Protein AF-A0A1M6FRX9-F1 (afdb_monomer)

InterPro domains:
  IPR003646 SH3-like domain, bacterial-type [PF08239] (123-174)
  IPR003646 SH3-like domain, bacterial-type [PS51781] (113-177)
  IPR003646 SH3-like domain, bacterial-type [SM00287] (113-176)
  IPR014781 Anthrax toxin, lethal/endema factor, N-/C-terminal [PF07737] (267-341)
  IPR024079 Metallopeptidase, catalytic domain superfamily [G3DSA:3.40.390.10] (198-347)

Foldseek 3Di:
DVVVVVVVVVVVVVVVPPPDDPDDDDDDPVVVVVVVVPPDDDDDDDDPPVVVVVVVVVVVVVVVVVVVVVVVVPPDDDDDDDDDDDDDDDDDDDDDDDDDDDDDDPDDFDKDFDWAWWFFLFWWFWFPGDDPPGDGPAIHAHLRIWTFGIATPSQKTFTCDVNDTTITRNVRIGRDRDPQPPQFDFFDDQDQATETPPQDSVLVVLLVVLVVLAPPVLVVVLVVVVAHEYEYQDQCCCNTGVDPPVPGAQKDARLNNSYIYGYRDSVSSVPPSQLSSQLSLCSVQPNPLPDPLLVVLLVVQVCVVPDDPLNPGSSSVRSVCRSCLSVVNNPPSVSSNVVNVVSSVVD

Solvent-accessible surface area (backbone atoms only — not comparable to full-atom values): 20562 Å² total; per-residue (Å²): 120,79,74,57,59,56,55,54,58,53,51,56,57,59,66,69,64,76,82,78,80,87,86,77,85,90,73,64,79,73,58,66,61,63,63,64,68,70,79,68,91,80,81,91,78,91,72,67,70,69,61,61,53,50,52,56,51,52,52,55,52,50,56,54,51,54,53,53,53,54,59,64,70,72,78,77,85,87,90,84,90,90,88,85,90,85,88,82,90,82,92,82,87,78,97,71,94,80,82,89,78,90,75,81,84,82,79,66,74,58,66,47,78,49,84,42,68,28,16,22,71,27,57,42,63,25,12,70,36,88,50,91,86,39,58,72,77,47,47,44,43,36,41,39,73,40,43,32,45,20,43,29,78,79,53,23,26,33,28,58,50,94,90,36,80,28,18,35,56,39,93,40,49,37,76,65,77,52,78,58,69,80,72,73,72,82,60,45,76,47,87,89,29,30,30,25,79,79,40,57,66,69,56,35,55,51,46,52,59,53,54,64,52,46,59,67,53,51,58,50,50,42,47,73,70,66,35,48,42,34,34,22,60,57,60,51,27,48,71,65,36,47,34,87,82,74,54,90,46,39,47,47,58,40,74,69,68,37,35,34,43,28,30,65,43,74,69,23,35,73,67,21,53,47,26,38,46,25,48,50,51,29,55,76,64,72,38,52,39,74,34,71,70,43,41,52,43,39,74,73,48,32,68,81,76,51,84,55,76,51,55,76,37,44,59,49,29,43,10,49,45,46,32,21,52,53,68,73,62,55,71,96,37,66,64,58,50,49,53,49,51,61,60,59,69,77,89

Secondary structure (DSSP, 8-state):
-HHHHHHHHHHHHHHTSSSS--------HHHHHHHGGG--SS------HHHHHHHHHHHHHHHHHHHHHHHHTTS--------------------------------PPPEEEEEEEEEESS-EEEESSSSTTSPEEEEEPTT-EEEEEEEETTSEEEEEETTEEEEEEGGGEESS--------PPPEEETTEEEETT--HHHHHHHHHHHTTS-HHHHHHHHHTT-EEEEESS-HIIIII--SSS---SEEEEGGGTEEEEESSHHHHHHHHHHHHHHHHHHHTT-GGGSHHHHHHHHHHGGGG-SSGGGT-HHHHHHHHHHHHHHT---S-HHHHHHHHHHHTT-

Radius of gyration: 29.12 Å; Cα contacts (8 Å, |Δi|>4): 455; chains: 1; bounding box: 47×77×86 Å

Sequence (347 aa):
MKNSRRKVMIGLIAALAVLTAGAYSVKSVTDVYADNAKISETSPMDISYSSLFSELTEVKKQASIDNASQVISQVQQEPGLAAAEQAQAVASTDNTSILAETQAPVSGPVITDTNQTMWSVASVNVRSGCGPSYSVIGTLSYGQGITVTGTADNGWNRIDYNNTIGYVKASYLQAQEIQAPVQPPAPVYSGRVLLEGGAGTSLASLTESYLSKISPSIVNAFYNSGWAITVTTYDIASTYYGSTSLGTLAGLTMTGRSMIYLAASSNSIQRAAVHEFGHAFDCMNGFPSQSEEFKAIFNEEKAIFGSGYITSNSYEYFAECFNKYFSGTLGAAPKTNDFMSRLVSKY

Nearest PDB structures (foldseek):
  6bio-assembly1_A  TM=8.553E-01  e=4.616E-02  Trichomonas vaginalis
  6biq-assembly4_C  TM=6.453E-01  e=6.183E-03  Trichomonas vaginalis
  2cub-assembly1_A  TM=4.545E-01  e=6.516E-02  Homo sapiens
  1ng2-assembly1_A  TM=4.750E-01  e=1.375E-01  Homo sapiens

Organism: NCBI:txid1122934

pLDDT: mean 73.08, std 27.12, range [24.25, 98.62]

Structure (mmCIF, N/CA/C/O backbone):
data_AF-A0A1M6FRX9-F1
#
_entry.id   AF-A0A1M6FRX9-F1
#
loop_
_atom_site.group_PDB
_atom_site.id
_atom_site.type_symbol
_atom_site.label_atom_id
_atom_site.label_alt_id
_atom_site.label_comp_id
_atom_site.label_asym_id
_atom_site.label_entity_id
_atom_site.label_seq_id
_atom_site.pdbx_PDB_ins_code
_atom_site.Cartn_x
_atom_site.Cartn_y
_atom_site.Cartn_z
_atom_site.occupancy
_atom_site.B_iso_or_equiv
_atom_site.auth_seq_id
_atom_site.auth_comp_id
_atom_site.auth_asym_id
_atom_site.auth_atom_id
_atom_site.pdbx_PDB_model_num
ATOM 1 N N . MET A 1 1 ? -8.856 -29.719 20.235 1.00 41.00 1 MET A N 1
ATOM 2 C CA . MET A 1 1 ? -8.624 -29.106 18.899 1.00 41.00 1 MET A CA 1
ATOM 3 C C . MET A 1 1 ? -7.298 -29.491 18.220 1.00 41.00 1 MET A C 1
ATOM 5 O O . MET A 1 1 ? -7.257 -29.444 16.997 1.00 41.00 1 MET A O 1
ATOM 9 N N . LYS A 1 2 ? -6.245 -29.949 18.928 1.00 36.81 2 LYS A N 1
ATOM 10 C CA . LYS A 1 2 ? -4.989 -30.423 18.290 1.00 36.81 2 LYS A CA 1
ATOM 11 C C . LYS A 1 2 ? -5.102 -31.762 17.529 1.00 36.81 2 LYS A C 1
ATOM 13 O O . LYS A 1 2 ? -4.414 -31.940 16.533 1.00 36.81 2 LYS A O 1
ATOM 18 N N . ASN A 1 3 ? -6.026 -32.652 17.909 1.00 34.12 3 ASN A N 1
ATOM 19 C CA . ASN A 1 3 ? -6.217 -33.950 17.234 1.00 34.12 3 ASN A CA 1
ATOM 20 C C . ASN A 1 3 ? -7.156 -33.935 16.013 1.00 34.12 3 ASN A C 1
ATOM 22 O O . ASN A 1 3 ? -7.205 -34.925 15.291 1.00 34.12 3 ASN A O 1
ATOM 26 N N . SER A 1 4 ? -7.868 -32.833 15.742 1.00 33.38 4 SER A N 1
ATOM 27 C CA . SER A 1 4 ? -8.737 -32.747 14.552 1.00 33.38 4 SER A CA 1
ATOM 28 C C . SER A 1 4 ? -7.962 -32.283 13.311 1.00 33.38 4 SER A C 1
ATOM 30 O O . SER A 1 4 ? -8.158 -32.801 12.219 1.00 33.38 4 SER A O 1
ATOM 32 N N . ARG A 1 5 ? -6.975 -31.390 13.488 1.00 36.94 5 ARG A N 1
ATOM 33 C CA . ARG A 1 5 ? -6.128 -30.894 12.386 1.00 36.94 5 ARG A CA 1
ATOM 34 C C . ARG A 1 5 ? -5.138 -31.940 11.856 1.00 36.94 5 ARG A C 1
ATOM 36 O O . ARG A 1 5 ? -4.849 -31.936 10.668 1.00 36.94 5 ARG A O 1
ATOM 43 N N . ARG A 1 6 ? -4.702 -32.896 12.690 1.00 37.22 6 ARG A N 1
ATOM 44 C CA . ARG A 1 6 ? -3.905 -34.058 12.239 1.00 37.22 6 ARG A CA 1
ATOM 45 C C . ARG A 1 6 ? -4.712 -35.044 11.386 1.00 37.22 6 ARG A C 1
ATOM 47 O O . ARG A 1 6 ? -4.167 -35.597 10.442 1.00 37.22 6 ARG A O 1
ATOM 54 N N . LYS A 1 7 ? -6.008 -35.226 11.667 1.00 32.91 7 LYS A N 1
ATOM 55 C CA . LYS A 1 7 ? -6.882 -36.112 10.876 1.00 32.91 7 LYS A CA 1
ATOM 56 C C . LYS A 1 7 ? -7.219 -35.531 9.497 1.00 32.91 7 LYS A C 1
ATOM 58 O O . LYS A 1 7 ? -7.278 -36.282 8.533 1.00 32.91 7 LYS A O 1
ATOM 63 N N . VAL A 1 8 ? -7.358 -34.207 9.386 1.00 36.47 8 VAL A N 1
ATOM 64 C CA . VAL A 1 8 ? -7.603 -33.527 8.097 1.00 36.47 8 VAL A CA 1
ATOM 65 C C . VAL A 1 8 ? -6.347 -33.514 7.212 1.00 36.47 8 VAL A C 1
ATOM 67 O O . VAL A 1 8 ? -6.450 -33.717 6.008 1.00 36.47 8 VAL A O 1
ATOM 70 N N . MET A 1 9 ? -5.154 -33.371 7.801 1.00 34.00 9 MET A N 1
ATOM 71 C CA . MET A 1 9 ? -3.891 -33.368 7.047 1.00 34.00 9 MET A CA 1
ATOM 72 C C . MET A 1 9 ? -3.477 -34.771 6.559 1.00 34.00 9 MET A C 1
ATOM 74 O O . MET A 1 9 ? -2.920 -34.895 5.476 1.00 34.00 9 MET A O 1
ATOM 78 N N . ILE A 1 10 ? -3.817 -35.833 7.303 1.00 37.34 10 ILE A N 1
ATOM 79 C CA . ILE A 1 10 ? -3.633 -37.231 6.859 1.00 37.34 10 ILE A CA 1
ATOM 80 C C . ILE A 1 10 ? -4.691 -37.624 5.809 1.00 37.34 10 ILE A C 1
ATOM 82 O O . ILE A 1 10 ? -4.380 -38.344 4.864 1.00 37.34 10 ILE A O 1
ATOM 86 N N . GLY A 1 11 ? -5.918 -37.094 5.910 1.00 32.50 11 GLY A N 1
ATOM 87 C CA . GLY A 1 11 ? -6.966 -37.291 4.901 1.00 32.50 11 GLY A CA 1
ATOM 88 C C . GLY A 1 11 ? -6.634 -36.690 3.529 1.00 32.50 11 GLY A C 1
ATOM 89 O O . GLY A 1 11 ? -6.969 -37.289 2.511 1.00 32.50 11 GLY A O 1
ATOM 90 N N . LEU A 1 12 ? -5.919 -35.558 3.481 1.00 33.53 12 LEU A N 1
ATOM 91 C CA . LEU A 1 12 ? -5.485 -34.950 2.214 1.00 33.53 12 LEU A CA 1
ATOM 92 C C . LEU A 1 12 ? -4.321 -35.692 1.540 1.00 33.53 12 LEU A C 1
ATOM 94 O O . LEU A 1 12 ? -4.229 -35.673 0.318 1.00 33.53 12 LEU A O 1
ATOM 98 N N . ILE A 1 13 ? -3.473 -36.384 2.308 1.00 37.78 13 ILE A N 1
ATOM 99 C CA . ILE A 1 13 ? -2.388 -37.206 1.747 1.00 37.78 13 ILE A CA 1
ATOM 100 C C . ILE A 1 13 ? -2.945 -38.525 1.180 1.00 37.78 13 ILE A C 1
ATOM 102 O O . ILE A 1 13 ? -2.479 -38.991 0.146 1.00 37.78 13 ILE A O 1
ATOM 106 N N . ALA A 1 14 ? -4.008 -39.084 1.772 1.00 32.03 14 ALA A N 1
ATOM 107 C CA . ALA A 1 14 ? -4.690 -40.259 1.220 1.00 32.03 14 ALA A CA 1
ATOM 108 C C . ALA A 1 14 ? -5.498 -39.949 -0.059 1.00 32.03 14 ALA A C 1
ATOM 110 O O . ALA A 1 14 ? -5.583 -40.792 -0.950 1.00 32.03 14 ALA A O 1
ATOM 111 N N . ALA A 1 15 ? -6.046 -38.735 -0.194 1.00 31.00 15 ALA A N 1
ATOM 112 C CA . ALA A 1 15 ? -6.771 -38.325 -1.402 1.00 31.00 15 ALA A CA 1
ATOM 113 C C . ALA A 1 15 ? -5.853 -38.056 -2.612 1.00 31.00 15 ALA A C 1
ATOM 115 O O . ALA A 1 15 ? -6.328 -38.067 -3.745 1.00 31.00 15 ALA A O 1
ATOM 116 N N . LEU A 1 16 ? -4.543 -37.877 -2.396 1.00 33.12 16 LEU A N 1
ATOM 117 C CA . LEU A 1 16 ? -3.560 -37.693 -3.469 1.00 33.12 16 LEU A CA 1
ATOM 118 C C . LEU A 1 16 ? -2.837 -38.992 -3.877 1.00 33.12 16 LEU A C 1
ATOM 120 O O . LEU A 1 16 ? -1.956 -38.952 -4.727 1.00 33.12 16 LEU A O 1
ATOM 124 N N . ALA A 1 17 ? -3.227 -40.142 -3.314 1.00 32.75 17 ALA A N 1
ATOM 125 C CA . ALA A 1 17 ? -2.711 -41.462 -3.696 1.00 32.75 17 ALA A CA 1
ATOM 126 C C . ALA A 1 17 ? -3.701 -42.299 -4.539 1.00 32.75 17 ALA A C 1
ATOM 128 O O . ALA A 1 17 ? -3.414 -43.450 -4.849 1.00 32.75 17 ALA A O 1
ATOM 129 N N . VAL A 1 18 ? -4.861 -41.748 -4.932 1.00 33.59 18 VAL A N 1
ATOM 130 C CA . VAL A 1 18 ? -5.878 -42.474 -5.733 1.00 33.59 18 VAL A CA 1
ATOM 131 C C . VAL A 1 18 ? -5.831 -42.137 -7.232 1.00 33.59 18 VAL A C 1
ATOM 133 O O . VAL A 1 18 ? -6.550 -42.732 -8.025 1.00 33.59 18 VAL A O 1
ATOM 136 N N . LEU A 1 19 ? -4.932 -41.264 -7.682 1.00 35.91 19 LEU A N 1
ATOM 137 C CA . LEU A 1 19 ? -4.791 -40.939 -9.107 1.00 35.91 19 LEU A CA 1
ATOM 138 C C . LEU A 1 19 ? -3.342 -41.066 -9.580 1.00 35.91 19 LEU A C 1
ATOM 140 O O . LEU A 1 19 ? -2.799 -40.112 -10.103 1.00 35.91 19 LEU A O 1
ATOM 144 N N . THR A 1 20 ? -2.735 -42.242 -9.387 1.00 36.81 20 THR A N 1
ATOM 145 C CA . THR A 1 20 ? -1.769 -42.876 -10.313 1.00 36.81 20 THR A CA 1
ATOM 146 C C . THR A 1 20 ? -1.291 -44.203 -9.718 1.00 36.81 20 THR A C 1
ATOM 148 O O . THR A 1 20 ? -0.479 -44.198 -8.798 1.00 36.81 20 THR A O 1
ATOM 151 N N . ALA A 1 21 ? -1.790 -45.327 -10.239 1.00 32.50 21 ALA A N 1
ATOM 152 C CA . ALA A 1 21 ? -1.025 -46.544 -10.554 1.00 32.50 21 ALA A CA 1
ATOM 153 C C . ALA A 1 21 ? -1.997 -47.715 -10.742 1.00 32.50 21 ALA A C 1
ATOM 155 O O . ALA A 1 21 ? -2.580 -48.239 -9.793 1.00 32.50 21 ALA A O 1
ATOM 156 N N . GLY A 1 22 ? -2.157 -48.135 -11.995 1.00 32.41 22 GLY A N 1
ATOM 157 C CA . GLY A 1 22 ? -2.711 -49.442 -12.299 1.00 32.41 22 GLY A CA 1
ATOM 158 C C . GLY A 1 22 ? -1.782 -50.547 -11.790 1.00 32.41 22 GLY A C 1
ATOM 159 O O . GLY A 1 22 ? -0.575 -50.496 -11.999 1.00 32.41 22 GLY A O 1
ATOM 160 N N . ALA A 1 23 ? -2.412 -51.545 -11.168 1.00 37.84 23 ALA A N 1
ATOM 161 C CA . ALA A 1 23 ? -1.945 -52.909 -10.928 1.00 37.84 23 ALA A CA 1
ATOM 162 C C . ALA A 1 23 ? -0.741 -53.124 -9.988 1.00 37.84 23 ALA A C 1
ATOM 164 O O . ALA A 1 23 ? 0.341 -53.451 -10.447 1.00 37.84 23 ALA A O 1
ATOM 165 N N . TYR A 1 24 ? -0.983 -53.140 -8.669 1.00 27.94 24 TYR A N 1
ATOM 166 C CA . TYR A 1 24 ? -0.375 -54.128 -7.759 1.00 27.94 24 TYR A CA 1
ATOM 167 C C . TYR A 1 24 ? -1.360 -54.500 -6.632 1.00 27.94 24 TYR A C 1
ATOM 169 O O . TYR A 1 24 ? -2.162 -53.686 -6.183 1.00 27.94 24 TYR A O 1
ATOM 177 N N . SER A 1 25 ? -1.335 -55.779 -6.249 1.00 32.06 25 SER A N 1
ATOM 178 C CA . SER A 1 25 ? -2.296 -56.497 -5.399 1.00 32.06 25 SER A CA 1
ATOM 179 C C . SER A 1 25 ? -2.664 -55.798 -4.080 1.00 32.06 25 SER A C 1
ATOM 181 O O . SER A 1 25 ? -1.801 -55.365 -3.321 1.00 32.06 25 SER A O 1
ATOM 183 N N . VAL A 1 26 ? -3.966 -55.779 -3.782 1.00 30.88 26 VAL A N 1
ATOM 184 C CA . VAL A 1 26 ? -4.593 -55.177 -2.596 1.00 30.88 26 VAL A CA 1
ATOM 185 C C . VAL A 1 26 ? -4.084 -55.831 -1.303 1.00 30.88 26 VAL A C 1
ATOM 187 O O . VAL A 1 26 ? -4.399 -56.987 -1.028 1.00 30.88 26 VAL A O 1
ATOM 190 N N . LYS A 1 27 ? -3.351 -55.078 -0.476 1.00 34.56 27 LYS A N 1
ATOM 191 C CA . LYS A 1 27 ? -3.312 -55.286 0.982 1.00 34.56 27 LYS A CA 1
ATOM 192 C C . LYS A 1 27 ? -4.258 -54.281 1.634 1.00 34.56 27 LYS A C 1
ATOM 194 O O . LYS A 1 27 ? -4.297 -53.117 1.240 1.00 34.56 27 LYS A O 1
ATOM 199 N N . SER A 1 28 ? -5.066 -54.739 2.585 1.00 37.81 28 SER A N 1
ATOM 200 C CA . SER A 1 28 ? -6.087 -53.920 3.235 1.00 37.81 28 SER A CA 1
ATOM 201 C C . SER A 1 28 ? -5.478 -52.782 4.059 1.00 37.81 28 SER A C 1
ATOM 203 O O . SER A 1 28 ? -4.428 -52.924 4.680 1.00 37.81 28 SER A O 1
ATOM 205 N N . VAL A 1 29 ? -6.205 -51.664 4.106 1.00 34.06 29 VAL A N 1
ATOM 206 C CA . VAL A 1 29 ? -5.873 -50.380 4.760 1.00 34.06 29 VAL A CA 1
ATOM 207 C C . VAL A 1 29 ? -5.427 -50.508 6.230 1.00 34.06 29 VAL A C 1
ATOM 209 O O . VAL A 1 29 ? -4.762 -49.621 6.760 1.00 34.06 29 VAL A O 1
ATOM 212 N N . THR A 1 30 ? -5.745 -51.619 6.894 1.00 35.81 30 THR A N 1
ATOM 213 C CA . THR A 1 30 ? -5.323 -51.924 8.267 1.00 35.81 30 THR A CA 1
ATOM 214 C C . THR A 1 30 ? -3.822 -52.187 8.415 1.00 35.81 30 THR A C 1
ATOM 216 O O . THR A 1 30 ? -3.273 -51.872 9.468 1.00 35.81 30 THR A O 1
ATOM 219 N N . ASP A 1 31 ? -3.139 -52.682 7.379 1.00 36.62 31 ASP A N 1
ATOM 220 C CA . ASP A 1 31 ? -1.727 -53.091 7.483 1.00 36.62 31 ASP A CA 1
ATOM 221 C C . ASP A 1 31 ? -0.765 -51.894 7.374 1.00 36.62 31 ASP A C 1
ATOM 223 O O . ASP A 1 31 ? 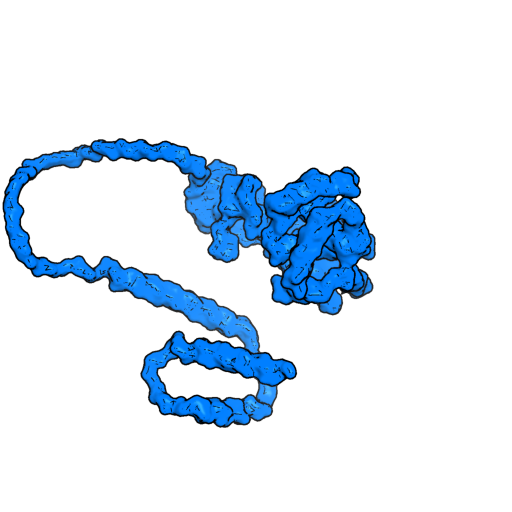0.252 -51.837 8.061 1.00 36.62 31 ASP A O 1
ATOM 227 N N . VAL A 1 32 ? -1.131 -50.870 6.593 1.00 39.16 32 VAL A N 1
ATOM 228 C CA . VAL A 1 32 ? -0.329 -49.640 6.404 1.00 39.16 32 VAL A CA 1
ATOM 229 C C . VAL A 1 32 ? -0.252 -48.799 7.690 1.00 39.16 32 VAL A C 1
ATOM 231 O O . VAL A 1 32 ? 0.720 -48.079 7.922 1.00 39.16 32 VAL A O 1
ATOM 234 N N . TYR A 1 33 ? -1.250 -48.909 8.571 1.00 29.73 33 TYR A N 1
ATOM 235 C CA . TYR A 1 33 ? -1.249 -48.217 9.863 1.00 29.73 33 TYR A CA 1
ATOM 236 C C . TYR A 1 33 ? -0.272 -48.832 10.880 1.00 29.73 33 TYR A C 1
ATOM 238 O O . TYR A 1 33 ? 0.188 -48.120 11.774 1.00 29.73 33 TYR A O 1
ATOM 246 N N . ALA A 1 34 ? 0.056 -50.123 10.755 1.00 34.25 34 ALA A N 1
ATOM 247 C CA . ALA A 1 34 ? 0.918 -50.830 11.702 1.00 34.25 34 ALA A CA 1
ATOM 248 C C . ALA A 1 34 ? 2.416 -50.575 11.454 1.00 34.25 34 ALA A C 1
ATOM 250 O O . ALA A 1 34 ? 3.183 -50.488 12.414 1.00 34.25 34 ALA A O 1
ATOM 251 N N . ASP A 1 35 ? 2.826 -50.377 10.197 1.00 34.84 35 ASP A N 1
ATOM 252 C CA . ASP A 1 35 ? 4.231 -50.112 9.851 1.00 34.84 35 ASP A CA 1
ATOM 253 C C . ASP A 1 35 ? 4.649 -48.659 10.143 1.00 34.84 35 ASP A C 1
ATOM 255 O O . ASP A 1 35 ? 5.758 -48.412 10.622 1.00 34.84 35 ASP A O 1
ATOM 259 N N . ASN A 1 36 ? 3.737 -47.690 9.994 1.00 35.38 36 ASN A N 1
ATOM 260 C CA . ASN A 1 36 ? 4.009 -46.280 10.318 1.00 35.38 36 ASN A CA 1
ATOM 261 C C . ASN A 1 36 ? 4.126 -45.997 11.827 1.00 35.38 36 ASN A C 1
ATOM 263 O O . ASN A 1 36 ? 4.642 -44.951 12.219 1.00 35.38 36 ASN A O 1
ATOM 267 N N . ALA A 1 37 ? 3.686 -46.920 12.686 1.00 32.62 37 ALA A N 1
ATOM 268 C CA . ALA A 1 37 ? 3.850 -46.810 14.135 1.00 32.62 37 ALA A CA 1
ATOM 269 C C . ALA A 1 37 ? 5.269 -47.175 14.622 1.00 32.62 37 ALA A C 1
ATOM 271 O O . ALA A 1 37 ? 5.546 -47.042 15.811 1.00 32.62 37 ALA A O 1
ATOM 272 N N . LYS A 1 38 ? 6.176 -47.613 13.733 1.00 34.75 38 LYS A N 1
ATOM 273 C CA . LYS A 1 38 ? 7.576 -47.935 14.075 1.00 34.75 38 LYS A CA 1
ATOM 274 C C . LYS A 1 38 ? 8.591 -46.843 13.735 1.00 34.75 38 LYS A C 1
ATOM 276 O O . LYS A 1 38 ? 9.765 -47.006 14.048 1.00 34.75 38 LYS A O 1
ATOM 281 N N . ILE A 1 39 ? 8.163 -45.721 13.157 1.00 37.94 39 ILE A N 1
ATOM 282 C CA . ILE A 1 39 ? 9.029 -44.558 12.905 1.00 37.94 39 ILE A CA 1
ATOM 283 C C . ILE A 1 39 ? 8.697 -43.469 13.932 1.00 37.94 39 ILE A C 1
ATOM 285 O O . ILE A 1 39 ? 8.273 -42.360 13.613 1.00 37.94 39 ILE A O 1
ATOM 289 N N . SER A 1 40 ? 8.837 -43.811 15.208 1.00 39.16 40 SER A N 1
ATOM 290 C CA . SER A 1 40 ? 8.959 -42.833 16.283 1.00 39.16 40 SER A CA 1
ATOM 291 C C . SER A 1 40 ? 10.218 -43.163 17.062 1.00 39.16 40 SER A C 1
ATOM 293 O O . SER A 1 40 ? 10.412 -44.322 17.409 1.00 39.16 40 SER A O 1
ATOM 295 N N . GLU A 1 41 ? 10.996 -42.124 17.366 1.00 37.31 41 GLU A N 1
ATOM 296 C CA . GLU A 1 41 ? 12.244 -42.142 18.142 1.00 37.31 41 GLU A CA 1
ATOM 297 C C . GLU A 1 41 ? 13.516 -42.405 17.319 1.00 37.31 41 GLU A C 1
ATOM 299 O O . GLU A 1 41 ? 14.072 -43.494 17.327 1.00 37.31 41 GLU A O 1
ATOM 304 N N . THR A 1 42 ? 14.005 -41.381 16.605 1.00 29.53 42 THR A N 1
ATOM 305 C CA . THR A 1 42 ? 15.403 -40.884 16.689 1.00 29.53 42 THR A CA 1
ATOM 306 C C . THR A 1 42 ? 15.683 -39.785 15.644 1.00 29.53 42 THR A C 1
ATOM 308 O O . THR A 1 42 ? 15.529 -40.000 14.452 1.00 29.53 42 THR A O 1
ATOM 311 N N . SER A 1 43 ? 16.115 -38.617 16.142 1.00 28.50 43 SER A N 1
ATOM 312 C CA . SER A 1 43 ? 16.738 -37.448 15.478 1.00 28.50 43 SER A CA 1
ATOM 313 C C . SER A 1 43 ? 16.060 -36.730 14.286 1.00 28.50 43 SER A C 1
ATOM 315 O O . SER A 1 43 ? 15.509 -37.357 13.388 1.00 28.50 43 SER A O 1
ATOM 317 N N . PRO A 1 44 ? 16.138 -35.380 14.229 1.00 34.03 44 PRO A N 1
ATOM 318 C CA . PRO A 1 44 ? 15.593 -34.600 13.122 1.00 34.03 44 PRO A CA 1
ATOM 319 C C . PRO A 1 44 ? 16.469 -34.767 11.873 1.00 34.03 44 PRO A C 1
ATOM 321 O O . PRO A 1 44 ? 17.640 -34.392 11.879 1.00 34.03 44 PRO A O 1
ATOM 324 N N . MET A 1 45 ? 15.900 -35.343 10.812 1.00 30.22 45 MET A N 1
ATOM 325 C CA . MET A 1 45 ? 16.542 -35.427 9.502 1.00 30.22 45 MET A CA 1
ATOM 326 C C . MET A 1 45 ? 16.330 -34.109 8.747 1.00 30.22 45 MET A C 1
ATOM 328 O O . MET A 1 45 ? 15.200 -33.657 8.562 1.00 30.22 45 MET A O 1
ATOM 332 N N . ASP A 1 46 ? 17.444 -33.504 8.354 1.00 37.84 46 ASP A N 1
ATOM 333 C CA . ASP A 1 46 ? 17.563 -32.293 7.552 1.00 37.84 46 ASP A CA 1
ATOM 334 C C . ASP A 1 46 ? 17.093 -32.587 6.115 1.00 37.84 46 ASP A C 1
ATOM 336 O O . ASP A 1 46 ? 17.807 -33.203 5.326 1.00 37.84 46 ASP A O 1
ATOM 340 N N . ILE A 1 47 ? 15.850 -32.225 5.788 1.00 37.19 47 ILE A N 1
ATOM 341 C CA . ILE A 1 47 ? 15.335 -32.263 4.414 1.00 37.19 47 ILE A CA 1
ATOM 342 C C . ILE A 1 47 ? 15.022 -30.822 4.025 1.00 37.19 47 ILE A C 1
ATOM 344 O O . ILE A 1 47 ? 14.041 -30.232 4.481 1.00 37.19 47 ILE A O 1
ATOM 348 N N . SER A 1 48 ? 15.883 -30.244 3.189 1.00 33.81 48 SER A N 1
ATOM 349 C CA . SER A 1 48 ? 15.672 -28.915 2.624 1.00 33.81 48 SER A CA 1
ATOM 350 C C . SER A 1 48 ? 14.395 -28.900 1.783 1.00 33.81 48 SER A C 1
ATOM 352 O O . SER A 1 48 ? 14.273 -29.636 0.803 1.00 33.81 48 SER A O 1
ATOM 354 N N . TYR A 1 49 ? 13.467 -28.000 2.120 1.00 33.66 49 TYR A N 1
ATOM 355 C CA . TYR A 1 49 ? 12.228 -27.750 1.374 1.00 33.66 49 TYR A CA 1
ATOM 356 C C . TYR A 1 49 ? 12.456 -27.491 -0.126 1.00 33.66 49 TYR A C 1
ATOM 358 O O . TYR A 1 49 ? 11.539 -27.681 -0.922 1.00 33.66 49 TYR A O 1
ATOM 366 N N . SER A 1 50 ? 13.670 -27.106 -0.536 1.00 34.09 50 SER A N 1
ATOM 367 C CA . SER A 1 50 ? 14.014 -26.882 -1.941 1.00 34.09 50 SER A CA 1
ATOM 368 C C . SER A 1 50 ? 13.900 -28.134 -2.821 1.00 34.09 50 SER A C 1
ATOM 370 O O . SER A 1 50 ? 13.543 -27.983 -3.987 1.00 34.09 50 SER A O 1
ATOM 372 N N . SER A 1 51 ? 14.131 -29.351 -2.300 1.00 35.84 51 SER A N 1
ATOM 373 C CA . SER A 1 51 ? 14.063 -30.572 -3.129 1.00 35.84 51 SER A CA 1
ATOM 374 C C . SER A 1 51 ? 12.623 -31.007 -3.427 1.00 35.84 51 SER A C 1
ATOM 376 O O . SER A 1 51 ? 12.325 -31.475 -4.525 1.00 35.84 51 SER A O 1
ATOM 378 N N . LEU A 1 52 ? 11.705 -30.781 -2.481 1.00 35.34 52 LEU A N 1
ATOM 379 C CA . LEU A 1 52 ? 10.277 -31.067 -2.654 1.00 35.34 52 LEU A CA 1
ATOM 380 C C . LEU A 1 52 ? 9.629 -30.125 -3.681 1.00 35.34 52 LEU A C 1
ATOM 382 O O . LEU A 1 52 ? 8.749 -30.538 -4.433 1.00 35.34 52 LEU A O 1
ATOM 386 N N . PHE A 1 53 ? 10.079 -28.868 -3.751 1.00 36.56 53 PHE A N 1
ATOM 387 C CA . PHE A 1 53 ? 9.591 -27.912 -4.750 1.00 36.56 53 PHE A CA 1
ATOM 388 C C . PHE A 1 53 ? 10.108 -28.208 -6.162 1.00 36.56 53 PHE A C 1
ATOM 390 O O . PHE A 1 53 ? 9.354 -28.023 -7.122 1.00 36.56 53 PHE A O 1
ATOM 397 N N . SER A 1 54 ? 11.343 -28.702 -6.312 1.00 36.75 54 SER A N 1
ATOM 398 C CA . SER A 1 54 ? 11.850 -29.120 -7.626 1.00 36.75 54 SER A CA 1
ATOM 399 C C . SER A 1 54 ? 11.087 -30.328 -8.169 1.00 36.75 54 SER A C 1
ATOM 401 O O . SER A 1 54 ? 10.646 -30.288 -9.313 1.00 36.75 54 SER A O 1
ATOM 403 N N . GLU A 1 55 ? 10.808 -31.341 -7.341 1.00 39.81 55 GLU A N 1
ATOM 404 C CA . GLU A 1 55 ? 10.037 -32.518 -7.778 1.00 39.81 55 GLU A CA 1
ATOM 405 C C . GLU A 1 55 ? 8.593 -32.160 -8.171 1.00 39.81 55 GLU A C 1
ATOM 407 O O . GLU A 1 55 ? 8.092 -32.628 -9.193 1.00 39.81 55 GLU A O 1
ATOM 412 N N . LEU A 1 56 ? 7.935 -31.257 -7.433 1.00 36.75 56 LEU A N 1
ATOM 413 C CA . LEU A 1 56 ? 6.596 -30.758 -7.783 1.00 36.75 56 LEU A CA 1
ATOM 414 C C . LEU A 1 56 ? 6.566 -29.959 -9.094 1.00 36.75 56 LEU A C 1
ATOM 416 O O . LEU A 1 56 ? 5.538 -29.928 -9.777 1.00 36.75 56 LEU A O 1
ATOM 420 N N . THR A 1 57 ? 7.670 -29.295 -9.433 1.00 39.16 57 THR A N 1
ATOM 421 C CA . THR A 1 57 ? 7.796 -28.520 -10.673 1.00 39.16 57 THR A CA 1
ATOM 422 C C . THR A 1 57 ? 8.021 -29.450 -11.865 1.00 39.16 57 THR A C 1
ATOM 424 O O . THR A 1 57 ? 7.363 -29.287 -12.895 1.00 39.16 57 THR A O 1
ATOM 427 N N . GLU A 1 58 ? 8.847 -30.485 -11.699 1.00 41.03 58 GLU A N 1
ATOM 428 C CA . GLU A 1 58 ? 9.103 -31.505 -12.722 1.00 41.03 58 GLU A CA 1
ATOM 429 C C . GLU A 1 58 ? 7.837 -32.323 -13.048 1.00 41.03 58 GLU A C 1
ATOM 431 O O . GLU A 1 58 ? 7.503 -32.506 -14.219 1.00 41.03 58 GLU A O 1
ATOM 436 N N . VAL A 1 59 ? 7.056 -32.724 -12.034 1.00 39.84 59 VAL A N 1
ATOM 437 C CA . VAL A 1 59 ? 5.797 -33.479 -12.220 1.00 39.84 59 VAL A CA 1
ATOM 438 C C . VAL A 1 59 ? 4.738 -32.660 -12.973 1.00 39.84 59 VAL A C 1
ATOM 440 O O . VAL A 1 59 ? 4.055 -33.188 -13.853 1.00 39.84 59 VAL A O 1
ATOM 443 N N . LYS A 1 60 ? 4.619 -31.352 -12.697 1.00 37.84 60 LYS A N 1
ATOM 444 C CA . LYS A 1 60 ? 3.702 -30.459 -13.436 1.00 37.84 60 LYS A CA 1
ATOM 445 C C . LYS A 1 60 ? 4.130 -30.258 -14.890 1.00 37.84 60 LYS A C 1
ATOM 447 O O . LYS A 1 60 ? 3.275 -30.124 -15.767 1.00 37.84 60 LYS A O 1
ATOM 452 N N . LYS A 1 61 ? 5.439 -30.251 -15.150 1.00 37.72 61 LYS A N 1
ATOM 453 C CA . LYS A 1 61 ? 6.002 -30.127 -16.498 1.00 37.72 61 LYS A CA 1
ATOM 454 C C . LYS A 1 61 ? 5.753 -31.395 -17.320 1.00 37.72 61 LYS A C 1
ATOM 456 O O . LYS A 1 61 ? 5.322 -31.283 -18.463 1.00 37.72 61 LYS A O 1
ATOM 461 N N . GLN A 1 62 ? 5.914 -32.576 -16.717 1.00 37.00 62 GLN A N 1
ATOM 462 C CA . GLN A 1 62 ? 5.636 -33.862 -17.365 1.00 37.00 62 GLN A CA 1
ATOM 463 C C . GLN A 1 62 ? 4.140 -34.050 -17.674 1.00 37.00 62 GLN A C 1
ATOM 465 O O . GLN A 1 62 ? 3.791 -34.396 -18.798 1.00 37.00 62 GLN A O 1
ATOM 470 N N . ALA A 1 63 ? 3.243 -33.700 -16.743 1.00 43.50 63 ALA A N 1
ATOM 471 C CA . ALA A 1 63 ? 1.794 -33.777 -16.969 1.00 43.50 63 ALA A CA 1
ATOM 472 C C . ALA A 1 63 ? 1.300 -32.859 -18.111 1.00 43.50 63 ALA A C 1
ATOM 474 O O . ALA A 1 63 ? 0.351 -33.194 -18.819 1.00 43.50 63 ALA A O 1
ATOM 475 N N . SER A 1 64 ? 1.955 -31.709 -18.317 1.00 35.66 64 SER A N 1
ATOM 476 C CA . SER A 1 64 ? 1.667 -30.796 -19.435 1.00 35.66 64 SER A CA 1
ATOM 477 C C . SER A 1 64 ? 2.104 -31.377 -20.792 1.00 35.66 64 SER A C 1
ATOM 479 O O . SER A 1 64 ? 1.404 -31.226 -21.795 1.00 35.66 64 SER A O 1
ATOM 481 N N . ILE A 1 65 ? 3.226 -32.105 -20.817 1.00 39.69 65 ILE A N 1
ATOM 482 C CA . ILE A 1 65 ? 3.760 -32.773 -22.016 1.00 39.69 65 ILE A CA 1
ATOM 483 C C . ILE A 1 65 ? 2.909 -33.996 -22.399 1.00 39.69 65 ILE A C 1
ATOM 485 O O . ILE A 1 65 ? 2.633 -34.212 -23.585 1.00 39.69 65 ILE A O 1
ATOM 489 N N . ASP A 1 66 ? 2.432 -34.757 -21.413 1.00 43.25 66 ASP A N 1
ATOM 490 C CA . ASP A 1 66 ? 1.592 -35.936 -21.645 1.00 43.25 66 ASP A CA 1
ATOM 491 C C . ASP A 1 66 ? 0.203 -35.540 -22.189 1.00 43.25 66 ASP A C 1
ATOM 493 O O . ASP A 1 66 ? -0.306 -36.177 -23.114 1.00 43.25 66 ASP A O 1
ATOM 497 N N . ASN A 1 67 ? -0.367 -34.418 -21.723 1.00 44.88 67 ASN A N 1
ATOM 498 C CA . ASN A 1 67 ? -1.611 -33.860 -22.273 1.00 44.88 67 ASN A CA 1
ATOM 499 C C . ASN A 1 67 ? -1.444 -33.336 -23.712 1.00 44.88 67 ASN A C 1
ATOM 501 O O . ASN A 1 67 ? -2.320 -33.551 -24.550 1.00 44.88 67 ASN A O 1
ATOM 505 N N . ALA A 1 68 ? -0.319 -32.689 -24.032 1.00 32.94 68 ALA A N 1
ATOM 506 C CA . ALA A 1 68 ? -0.035 -32.240 -25.398 1.00 32.94 68 ALA A CA 1
ATOM 507 C C . ALA A 1 68 ? 0.137 -33.426 -26.368 1.00 32.94 68 ALA A C 1
ATOM 509 O O . ALA A 1 68 ? -0.3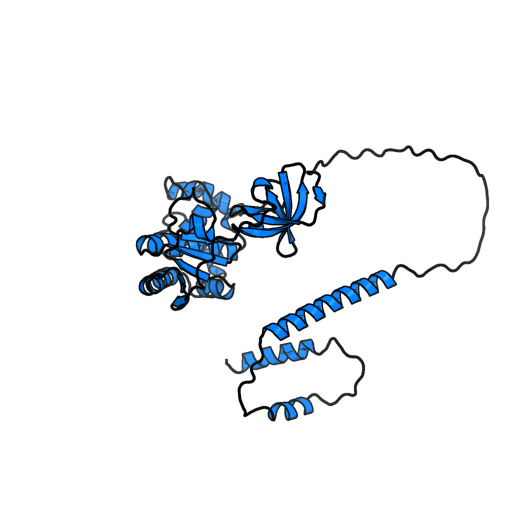43 -33.380 -27.502 1.00 32.94 68 ALA A O 1
ATOM 510 N N . SER A 1 69 ? 0.744 -34.521 -25.903 1.00 38.94 69 SER A N 1
ATOM 511 C CA . SER A 1 69 ? 0.926 -35.745 -26.695 1.00 38.94 69 SER A CA 1
ATOM 512 C C . SER A 1 69 ? -0.392 -36.498 -26.933 1.00 38.94 69 SER A C 1
ATOM 514 O O . SER A 1 69 ? -0.581 -37.075 -28.006 1.00 38.94 69 SER A O 1
ATOM 516 N N . GLN A 1 70 ? -1.345 -36.446 -25.994 1.00 41.12 70 GLN A N 1
ATOM 517 C CA . GLN A 1 70 ? -2.678 -37.037 -26.179 1.00 41.12 70 GLN A CA 1
ATOM 518 C C . GLN A 1 70 ? -3.571 -36.241 -27.142 1.00 41.12 70 GLN A C 1
ATOM 520 O O . GLN A 1 70 ? -4.328 -36.850 -27.896 1.00 41.12 70 GLN A O 1
ATOM 525 N N . VAL A 1 71 ? -3.434 -34.912 -27.203 1.00 34.53 71 VAL A N 1
ATOM 526 C CA . VAL A 1 71 ? -4.168 -34.076 -28.174 1.00 34.53 71 VAL A CA 1
ATOM 527 C C . VAL A 1 71 ? -3.590 -34.215 -29.590 1.00 34.53 71 VAL A C 1
ATOM 529 O O . VAL A 1 71 ? -4.344 -34.266 -30.560 1.00 34.53 71 VAL A O 1
ATOM 532 N N . ILE A 1 72 ? -2.269 -34.378 -29.729 1.00 34.28 72 ILE A N 1
ATOM 533 C CA . ILE A 1 72 ? -1.615 -34.627 -31.029 1.00 34.28 72 ILE A CA 1
ATOM 534 C C . ILE A 1 72 ? -1.933 -36.038 -31.566 1.00 34.28 72 ILE A C 1
ATOM 536 O O . ILE A 1 72 ? -2.004 -36.237 -32.777 1.00 34.28 72 ILE A O 1
ATOM 540 N N . SER A 1 73 ? -2.235 -36.999 -30.690 1.00 36.19 73 SER A N 1
ATOM 541 C CA . SER A 1 73 ? -2.601 -38.371 -31.081 1.00 36.19 73 SER A CA 1
ATOM 542 C C . SER A 1 73 ? -4.071 -38.540 -31.513 1.00 36.19 73 SER A C 1
ATOM 544 O O . SER A 1 73 ? -4.445 -39.625 -31.952 1.00 36.19 73 SER A O 1
ATOM 546 N N . GLN A 1 74 ? -4.909 -37.494 -31.432 1.00 34.50 74 GLN A N 1
ATOM 547 C CA . GLN A 1 74 ? -6.335 -37.537 -31.811 1.00 34.50 74 GLN A CA 1
ATOM 548 C C . GLN A 1 74 ? -6.681 -36.779 -33.111 1.00 34.50 74 GLN A C 1
ATOM 550 O O . GLN A 1 74 ? -7.855 -36.643 -33.443 1.00 34.50 74 GLN A O 1
ATOM 555 N N . VAL A 1 75 ? -5.686 -36.339 -33.895 1.00 31.50 75 VAL A N 1
ATOM 556 C CA . VAL A 1 75 ? -5.896 -35.616 -35.176 1.00 31.50 75 VAL A CA 1
ATOM 557 C C . VAL A 1 75 ? -5.428 -36.424 -36.410 1.00 31.50 75 VAL A C 1
ATOM 559 O O . VAL A 1 75 ? -5.372 -35.897 -37.515 1.00 31.50 75 VAL A O 1
ATOM 562 N N . GLN A 1 76 ? -5.125 -37.727 -36.286 1.00 31.08 76 GLN A N 1
ATOM 563 C CA . GLN A 1 76 ? -4.508 -38.502 -37.386 1.00 31.08 76 GLN A CA 1
ATOM 564 C C . GLN A 1 76 ? -5.089 -39.894 -37.719 1.00 31.08 76 GLN A C 1
ATOM 566 O O . GLN A 1 76 ? -4.374 -40.723 -38.279 1.00 31.08 76 GLN A O 1
ATOM 571 N N . GLN A 1 77 ? -6.381 -40.167 -37.504 1.00 28.08 77 GLN A N 1
ATOM 572 C CA . GLN A 1 77 ? -7.018 -41.358 -38.102 1.00 28.08 77 GLN A CA 1
ATOM 573 C C . GLN A 1 77 ? -8.431 -41.070 -38.624 1.00 28.08 77 GLN A C 1
ATOM 575 O O . GLN A 1 77 ? -9.366 -40.999 -37.841 1.00 28.08 77 GLN A O 1
ATOM 580 N N . GLU A 1 78 ? -8.559 -40.870 -39.941 1.00 26.98 78 GLU A N 1
ATOM 581 C CA . GLU A 1 78 ? -9.300 -41.735 -40.887 1.00 26.98 78 GLU A CA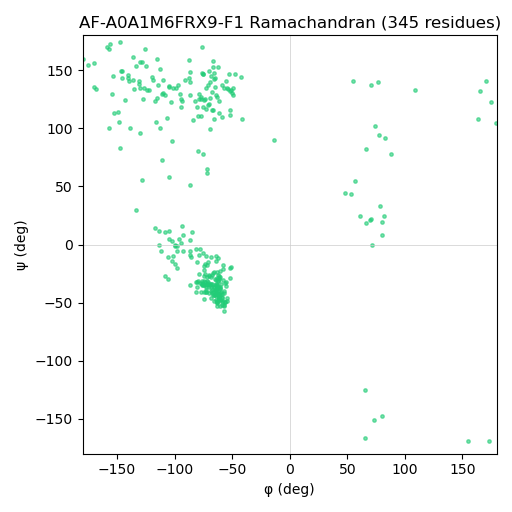 1
ATOM 582 C C . GLU A 1 78 ? -8.974 -41.283 -42.331 1.00 26.98 78 GLU A C 1
ATOM 584 O O . GLU A 1 78 ? -8.897 -40.081 -42.595 1.00 26.98 78 GLU A O 1
ATOM 589 N N . PRO A 1 79 ? -8.708 -42.216 -43.272 1.00 34.47 79 PRO A N 1
ATOM 590 C CA . PRO A 1 79 ? -9.799 -42.590 -44.182 1.00 34.47 79 PRO A CA 1
ATOM 591 C C . PRO A 1 79 ? -9.811 -44.072 -44.620 1.00 34.47 79 PRO A C 1
ATOM 593 O O . PRO A 1 79 ? -8.767 -44.689 -44.832 1.00 34.47 79 PRO A O 1
ATOM 596 N N . GLY A 1 80 ? -11.012 -44.608 -44.878 1.00 27.44 80 GLY A N 1
ATOM 597 C CA . GLY A 1 80 ? -11.230 -45.885 -45.573 1.00 27.44 80 GLY A CA 1
ATOM 598 C C . GLY A 1 80 ? -12.579 -45.954 -46.313 1.00 27.44 80 GLY A C 1
ATOM 599 O O . GLY A 1 80 ? -13.631 -45.949 -45.690 1.00 27.44 80 GLY A O 1
ATOM 600 N N . LEU A 1 81 ? -12.515 -46.010 -47.650 1.00 25.78 81 LEU A N 1
ATOM 601 C CA . LEU A 1 81 ? -13.581 -46.052 -48.677 1.00 25.78 81 LEU A CA 1
ATOM 602 C C . LEU A 1 81 ? -14.664 -47.153 -48.521 1.00 25.78 81 LEU A C 1
ATOM 604 O O . LEU A 1 81 ? -14.308 -48.298 -48.259 1.00 25.78 81 LEU A O 1
ATOM 608 N N . ALA A 1 82 ? -15.925 -46.874 -48.924 1.00 24.83 82 ALA A N 1
ATOM 609 C CA . ALA A 1 82 ? -16.503 -47.300 -50.227 1.00 24.83 82 ALA A CA 1
ATOM 610 C C . ALA A 1 82 ? -18.042 -47.084 -50.392 1.00 24.83 82 ALA A C 1
ATOM 612 O O . ALA A 1 82 ? -18.818 -47.435 -49.510 1.00 24.83 82 ALA A O 1
ATOM 613 N N . ALA A 1 83 ? -18.424 -46.670 -51.620 1.00 24.25 83 ALA A N 1
ATOM 614 C CA . ALA A 1 83 ? -19.600 -47.067 -52.437 1.00 24.25 83 ALA A CA 1
ATOM 615 C C . ALA A 1 83 ? -20.800 -46.100 -52.684 1.00 24.25 83 ALA A C 1
ATOM 617 O O . ALA A 1 83 ? -21.403 -45.569 -51.759 1.00 24.25 83 ALA A O 1
ATOM 618 N N . ALA A 1 84 ? -21.169 -46.047 -53.986 1.00 28.33 84 ALA A N 1
ATOM 619 C CA . ALA A 1 84 ? -22.354 -45.503 -54.699 1.00 28.33 84 ALA A CA 1
ATOM 620 C C . ALA A 1 84 ? -22.413 -43.967 -54.918 1.00 28.33 84 ALA A C 1
ATOM 622 O O . ALA A 1 84 ? -22.714 -43.214 -54.004 1.00 28.33 84 ALA A O 1
ATOM 623 N N . GLU A 1 85 ? -21.965 -43.397 -56.048 1.00 28.55 85 GLU A N 1
ATOM 624 C CA . GLU A 1 85 ? -22.490 -43.415 -57.439 1.00 28.55 85 GLU A CA 1
ATOM 625 C C . GLU A 1 85 ? -23.747 -42.541 -57.662 1.00 28.55 85 GLU A C 1
ATOM 627 O O . GLU A 1 85 ? -24.854 -42.956 -57.340 1.00 28.55 85 GLU A O 1
ATOM 632 N N . GLN A 1 86 ? -23.563 -41.350 -58.263 1.00 31.62 86 GLN A N 1
ATOM 633 C CA . GLN A 1 86 ? -24.296 -40.864 -59.452 1.00 31.62 86 GLN A CA 1
ATOM 634 C C . GLN A 1 86 ? -23.643 -39.587 -60.042 1.00 31.62 86 GLN A C 1
ATOM 636 O O . GLN A 1 86 ? -23.240 -38.675 -59.326 1.00 31.62 86 GLN A O 1
ATOM 641 N N . ALA A 1 87 ? -23.485 -39.598 -61.371 1.00 25.69 87 ALA A N 1
ATOM 642 C CA . ALA A 1 87 ? -22.786 -38.652 -62.257 1.00 25.69 87 ALA A CA 1
ATOM 643 C C . ALA A 1 87 ? -23.599 -37.340 -62.502 1.00 25.69 87 ALA A C 1
ATOM 645 O O . ALA A 1 87 ? -24.773 -37.310 -62.162 1.00 25.69 87 ALA A O 1
ATOM 646 N N . GLN A 1 88 ? -23.139 -36.224 -63.104 1.00 30.39 88 GLN A N 1
ATOM 647 C CA . GLN A 1 88 ? -22.075 -35.980 -64.091 1.00 30.39 88 GLN A CA 1
ATOM 648 C C . GLN A 1 88 ? -21.882 -34.457 -64.368 1.00 30.39 88 GLN A C 1
ATOM 650 O O . GLN A 1 88 ? -22.859 -33.716 -64.359 1.00 30.39 88 GLN A O 1
ATOM 655 N N . ALA A 1 89 ? -20.655 -34.093 -64.792 1.00 24.70 89 ALA A N 1
ATOM 656 C CA . ALA A 1 89 ? -20.246 -32.989 -65.697 1.00 24.70 89 ALA A CA 1
ATOM 657 C C . ALA A 1 89 ? -20.226 -31.541 -65.125 1.00 24.70 89 ALA A C 1
ATOM 659 O O . ALA A 1 89 ? -21.112 -31.157 -64.384 1.00 24.70 89 ALA A O 1
ATOM 660 N N . VAL A 1 90 ? -19.268 -30.640 -65.399 1.00 26.75 90 VAL A N 1
ATOM 661 C CA . VAL A 1 90 ? -18.300 -30.464 -66.501 1.00 26.75 90 VAL A CA 1
ATOM 662 C C . VAL A 1 90 ? -17.077 -29.691 -65.956 1.00 26.75 90 VAL A C 1
ATOM 664 O O . VAL A 1 90 ? -17.215 -28.814 -65.108 1.00 26.75 90 VAL A O 1
ATOM 667 N N . ALA A 1 91 ? -15.884 -30.014 -66.452 1.00 26.02 91 ALA A N 1
ATOM 668 C CA . ALA A 1 91 ? -14.628 -29.315 -66.184 1.00 26.02 91 ALA A CA 1
ATOM 669 C C . ALA A 1 91 ? -14.581 -27.903 -66.798 1.00 26.02 91 ALA A C 1
ATOM 671 O O . ALA A 1 91 ? -15.028 -27.757 -67.928 1.00 26.02 91 ALA A O 1
ATOM 672 N N . SER A 1 92 ? -13.937 -26.936 -66.122 1.00 26.41 92 SER A N 1
ATOM 673 C CA . SER A 1 92 ? -12.821 -26.134 -66.676 1.00 26.41 92 SER A CA 1
ATOM 674 C C . SER A 1 92 ? -12.494 -24.877 -65.849 1.00 26.41 92 SER A C 1
ATOM 676 O O . SER A 1 92 ? -13.368 -24.058 -65.588 1.00 26.41 92 SER A O 1
ATOM 678 N N . THR A 1 93 ? -11.188 -24.721 -65.595 1.00 26.56 93 THR A N 1
ATOM 679 C CA . THR A 1 93 ? -10.378 -23.481 -65.593 1.00 26.56 93 THR A CA 1
ATOM 680 C C . THR A 1 93 ? -10.522 -22.400 -64.513 1.00 26.56 93 THR A C 1
ATOM 682 O O . THR A 1 93 ? -11.595 -21.921 -64.178 1.00 26.56 93 THR A O 1
ATOM 685 N N . ASP A 1 94 ? -9.324 -21.952 -64.124 1.00 26.08 94 ASP A N 1
ATOM 686 C CA . ASP A 1 94 ? -8.932 -20.600 -63.726 1.00 26.08 94 ASP A CA 1
ATOM 687 C C . ASP A 1 94 ? -9.182 -20.110 -62.297 1.00 26.08 94 ASP A C 1
ATOM 689 O O . ASP A 1 94 ? -10.155 -19.459 -61.935 1.00 26.08 94 ASP A O 1
ATOM 693 N N . ASN A 1 95 ? -8.125 -20.341 -61.517 1.00 38.34 95 ASN A N 1
ATOM 694 C CA . ASN A 1 95 ? -7.430 -19.366 -60.685 1.00 38.34 95 ASN A CA 1
ATOM 695 C C . ASN A 1 95 ? -7.778 -17.890 -60.987 1.00 38.34 95 ASN A C 1
ATOM 697 O O . ASN A 1 95 ? -7.092 -17.233 -61.764 1.00 38.34 95 ASN A O 1
ATOM 701 N N . THR A 1 96 ? -8.793 -17.341 -60.318 1.00 27.88 96 THR A N 1
ATOM 702 C CA . THR A 1 96 ? -8.842 -15.906 -60.003 1.00 27.88 96 THR A CA 1
ATOM 703 C C . THR A 1 96 ? -9.583 -15.693 -58.686 1.00 27.88 96 THR A C 1
ATOM 705 O O . THR A 1 96 ? -10.802 -15.798 -58.594 1.00 27.88 96 THR A O 1
ATOM 708 N N . SER A 1 97 ? -8.811 -15.399 -57.643 1.00 36.38 97 SER A N 1
ATOM 709 C CA . SER A 1 97 ? -9.291 -14.873 -56.369 1.00 36.38 97 SER A CA 1
ATOM 710 C C . SER A 1 97 ? -9.869 -13.474 -56.588 1.00 36.38 97 SER A C 1
ATOM 712 O O . SER A 1 97 ? -9.094 -12.533 -56.747 1.00 36.38 97 SER A O 1
ATOM 714 N N . ILE A 1 98 ? -11.194 -13.328 -56.523 1.00 33.06 98 ILE A N 1
ATOM 715 C CA . ILE A 1 98 ? -11.856 -12.131 -55.987 1.00 33.06 98 ILE A CA 1
ATOM 716 C C . ILE A 1 98 ? -13.185 -12.579 -55.379 1.00 33.06 98 ILE A C 1
ATOM 718 O O . ILE A 1 98 ? -14.060 -12.993 -56.122 1.00 33.06 98 ILE A O 1
ATOM 722 N N . LEU A 1 99 ? -13.337 -12.460 -54.061 1.00 30.94 99 LEU A N 1
ATOM 723 C CA . LEU A 1 99 ? -14.461 -11.762 -53.430 1.00 30.94 99 LEU A CA 1
ATOM 724 C C . LEU A 1 99 ? -14.003 -11.355 -52.027 1.00 30.94 99 LEU A C 1
ATOM 726 O O . LEU A 1 99 ? -13.912 -12.158 -51.103 1.00 30.94 99 LEU A O 1
ATOM 730 N N . ALA A 1 100 ? -13.641 -10.079 -51.932 1.00 32.69 100 ALA A N 1
ATOM 731 C CA . ALA A 1 100 ? -13.461 -9.368 -50.687 1.00 32.69 100 ALA A CA 1
ATOM 732 C C . ALA A 1 100 ? -14.803 -9.305 -49.951 1.00 32.69 100 ALA A C 1
ATOM 734 O O . ALA A 1 100 ? -15.788 -8.817 -50.505 1.00 32.69 100 ALA A O 1
ATOM 735 N N . GLU A 1 101 ? -14.812 -9.744 -48.697 1.00 34.72 101 GLU A N 1
ATOM 736 C CA . GLU A 1 101 ? -15.853 -9.396 -47.741 1.00 34.72 101 GLU A CA 1
ATOM 737 C C . GLU A 1 101 ? -15.244 -8.391 -46.756 1.00 34.72 101 GLU A C 1
ATOM 739 O O . GLU A 1 101 ? -14.326 -8.676 -45.987 1.00 34.72 101 GLU A O 1
ATOM 744 N N . THR A 1 102 ? -15.696 -7.151 -46.890 1.00 30.45 102 THR A N 1
ATOM 745 C CA . THR A 1 102 ? -15.319 -5.971 -46.113 1.00 30.45 102 THR A CA 1
ATOM 746 C C . THR A 1 102 ? -15.597 -6.156 -44.619 1.00 30.45 102 THR A C 1
ATOM 748 O O . THR A 1 102 ? -16.749 -6.093 -44.195 1.00 30.45 102 THR A O 1
ATOM 751 N N . GLN A 1 103 ? -14.540 -6.282 -43.810 1.00 32.12 103 GLN A N 1
ATOM 752 C CA . GLN A 1 103 ? -14.584 -6.018 -42.368 1.00 32.12 103 GLN A CA 1
ATOM 753 C C . GLN A 1 103 ? -14.124 -4.580 -42.087 1.00 32.12 103 GLN A C 1
ATOM 755 O O . GLN A 1 103 ? -13.072 -4.143 -42.550 1.00 32.12 103 GLN A O 1
ATOM 760 N N . ALA A 1 104 ? -14.923 -3.837 -41.321 1.00 35.28 104 ALA A N 1
ATOM 761 C CA . ALA A 1 104 ? -14.534 -2.542 -40.771 1.00 35.28 104 ALA A CA 1
ATOM 762 C C . ALA A 1 104 ? -13.363 -2.708 -39.771 1.00 35.28 104 ALA A C 1
ATOM 764 O O . ALA A 1 104 ? -13.343 -3.692 -39.028 1.00 35.28 104 ALA A O 1
ATOM 765 N N . PRO A 1 105 ? -12.391 -1.778 -39.704 1.00 41.34 105 PRO A N 1
ATOM 766 C CA . PRO A 1 105 ? -11.201 -1.952 -38.877 1.00 41.34 105 PRO A CA 1
ATOM 767 C C . PRO A 1 105 ? -11.506 -1.707 -37.392 1.00 41.34 105 PRO A C 1
ATOM 769 O O . PRO A 1 105 ? -11.688 -0.570 -36.958 1.00 41.34 105 PRO A O 1
ATOM 772 N N . VAL A 1 106 ? -11.484 -2.763 -36.578 1.00 43.97 106 VAL A N 1
ATOM 773 C CA . VAL A 1 106 ? -11.265 -2.655 -35.124 1.00 43.97 106 VAL A CA 1
ATOM 774 C C . VAL A 1 106 ? -9.765 -2.482 -34.886 1.00 43.97 106 VAL A C 1
ATOM 776 O O . VAL A 1 106 ? -9.035 -3.431 -34.618 1.00 43.97 106 VAL A O 1
ATOM 779 N N . SER A 1 107 ? -9.285 -1.251 -35.067 1.00 59.12 107 SER A N 1
ATOM 780 C CA . SER A 1 107 ? -7.867 -0.896 -34.941 1.00 59.12 107 SER A CA 1
ATOM 781 C C . SER A 1 107 ? -7.440 -0.824 -33.470 1.00 59.12 107 SER A C 1
ATOM 783 O O . SER A 1 107 ? -7.308 0.259 -32.900 1.00 59.12 107 SER A O 1
ATOM 785 N N . GLY A 1 108 ? -7.222 -1.980 -32.842 1.00 70.25 108 GLY A N 1
ATOM 786 C CA . GLY A 1 108 ? -6.331 -2.062 -31.683 1.00 70.25 108 GLY A CA 1
ATOM 787 C C . GLY A 1 108 ? -4.879 -1.778 -32.100 1.00 70.25 108 GLY A C 1
ATOM 788 O O . GLY A 1 108 ? -4.559 -1.908 -33.282 1.00 70.25 108 GLY A O 1
ATOM 789 N N . PRO A 1 109 ? -4.001 -1.369 -31.169 1.00 84.00 109 PRO A N 1
ATOM 790 C CA . PRO A 1 109 ? -2.590 -1.160 -31.481 1.00 84.00 109 PRO A CA 1
ATOM 791 C C . PRO A 1 109 ? -1.954 -2.452 -32.002 1.00 84.00 109 PRO A C 1
ATOM 793 O O . PRO A 1 109 ? -2.205 -3.534 -31.459 1.00 84.00 109 PRO A O 1
ATOM 796 N N . VAL A 1 110 ? -1.137 -2.346 -33.050 1.00 91.94 110 VAL A N 1
ATOM 797 C CA . VAL A 1 110 ? -0.435 -3.495 -33.630 1.00 91.94 110 VAL A CA 1
ATOM 798 C C . VAL A 1 110 ? 0.688 -3.903 -32.685 1.00 91.94 110 VAL A C 1
ATOM 800 O O . VAL A 1 110 ? 1.540 -3.086 -32.335 1.00 91.94 110 VAL A O 1
ATOM 803 N N . ILE A 1 111 ? 0.700 -5.173 -32.273 1.00 93.94 111 ILE A N 1
ATOM 804 C CA . ILE A 1 111 ? 1.739 -5.733 -31.404 1.00 93.94 111 ILE A CA 1
ATOM 805 C C . ILE A 1 111 ? 2.686 -6.581 -32.249 1.00 93.94 111 ILE A C 1
ATOM 807 O O . ILE A 1 111 ? 2.263 -7.537 -32.892 1.00 93.94 111 ILE A O 1
ATOM 811 N N . THR A 1 112 ? 3.971 -6.239 -32.218 1.00 96.25 112 THR A N 1
ATOM 812 C CA . THR A 1 112 ? 5.046 -7.057 -32.789 1.00 96.25 112 THR A CA 1
ATOM 813 C C . THR A 1 112 ? 5.612 -7.957 -31.701 1.00 96.25 112 THR A C 1
ATOM 815 O O . THR A 1 112 ? 6.051 -7.455 -30.666 1.00 96.25 112 THR A O 1
ATOM 818 N N . ASP A 1 113 ? 5.602 -9.269 -31.918 1.00 97.25 113 ASP A N 1
ATOM 819 C CA . ASP A 1 113 ? 6.106 -10.233 -30.940 1.00 97.25 113 ASP A CA 1
ATOM 820 C C . ASP A 1 113 ? 7.620 -10.090 -30.730 1.00 97.25 113 ASP A C 1
ATOM 822 O O . ASP A 1 113 ? 8.392 -9.840 -31.657 1.00 97.25 113 ASP A O 1
ATOM 826 N N . THR A 1 114 ? 8.047 -10.261 -29.484 1.00 96.00 114 THR A N 1
ATOM 827 C CA . THR A 1 114 ? 9.457 -10.309 -29.084 1.00 96.00 114 THR A CA 1
ATOM 828 C C . THR A 1 114 ? 9.602 -11.265 -27.902 1.00 96.00 114 THR A C 1
ATOM 830 O O . THR A 1 114 ? 8.616 -11.785 -27.387 1.00 96.00 114 THR A O 1
ATOM 833 N N . ASN A 1 115 ? 10.829 -11.536 -27.477 1.00 95.31 115 ASN A N 1
ATOM 834 C CA . ASN A 1 115 ? 11.095 -12.284 -26.255 1.00 95.31 115 ASN A CA 1
ATOM 835 C C . ASN A 1 115 ? 12.388 -11.755 -25.635 1.00 95.31 115 ASN A C 1
ATOM 837 O O . ASN A 1 115 ? 13.479 -12.262 -25.899 1.00 95.31 115 ASN A O 1
ATOM 841 N N . GLN A 1 116 ? 12.265 -10.659 -24.891 1.00 94.62 116 GLN A N 1
ATOM 842 C CA . GLN A 1 116 ? 13.398 -9.952 -24.301 1.00 94.62 116 GLN A CA 1
ATOM 843 C C . GLN A 1 116 ? 13.148 -9.696 -22.823 1.00 94.62 116 GLN A C 1
ATOM 845 O O . GLN A 1 116 ? 12.085 -9.209 -22.443 1.00 94.62 116 GLN A O 1
ATOM 850 N N . THR A 1 117 ? 14.148 -9.961 -21.988 1.00 94.31 117 THR A N 1
ATOM 851 C CA . THR A 1 117 ? 14.148 -9.455 -20.615 1.00 94.31 117 THR A CA 1
ATOM 852 C C . THR A 1 117 ? 14.522 -7.977 -20.642 1.00 94.31 117 THR A C 1
ATOM 854 O O . THR A 1 117 ? 15.537 -7.606 -21.226 1.00 94.31 117 THR A O 1
ATOM 857 N N . MET A 1 118 ? 13.692 -7.137 -20.030 1.00 94.62 118 MET A N 1
ATOM 858 C CA . MET A 1 118 ? 13.914 -5.697 -19.880 1.00 94.62 118 MET A CA 1
ATOM 859 C C . MET A 1 118 ? 13.757 -5.319 -18.406 1.00 94.62 118 MET A C 1
ATOM 861 O O . MET A 1 118 ? 13.064 -6.008 -17.660 1.00 94.62 118 MET A O 1
ATOM 865 N N . TRP A 1 119 ? 14.359 -4.212 -17.982 1.00 91.06 119 TRP A N 1
ATOM 866 C CA . TRP A 1 119 ? 14.374 -3.787 -16.582 1.00 91.06 119 TRP A CA 1
ATOM 867 C C . TRP A 1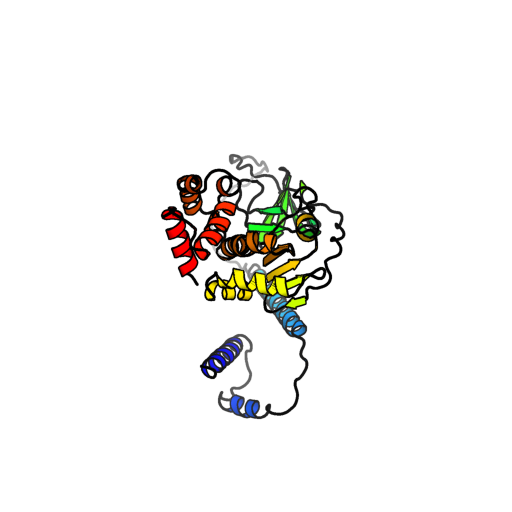 119 ? 13.612 -2.490 -16.388 1.00 91.06 119 TRP A C 1
ATOM 869 O O . TRP A 1 119 ? 13.751 -1.550 -17.175 1.00 91.06 119 TRP A O 1
ATOM 879 N N . SER A 1 120 ? 12.816 -2.440 -15.323 1.00 88.94 120 SER A N 1
ATOM 880 C CA . SER A 1 120 ? 12.024 -1.257 -15.010 1.00 88.94 120 SER A CA 1
ATOM 881 C C . SER A 1 120 ? 12.881 -0.125 -14.442 1.00 88.94 120 SER A C 1
ATOM 883 O O . SER A 1 120 ? 13.537 -0.302 -13.420 1.00 88.94 120 SER A O 1
ATOM 885 N N . VAL A 1 121 ? 12.839 1.060 -15.054 1.00 84.25 121 VAL A N 1
ATOM 886 C CA . VAL A 1 121 ? 13.551 2.275 -14.591 1.00 84.25 121 VAL A CA 1
ATOM 887 C C . VAL A 1 121 ? 12.756 3.093 -13.571 1.00 84.25 121 VAL A C 1
ATOM 889 O O . VAL A 1 121 ? 13.187 4.165 -13.159 1.00 84.25 121 VAL A O 1
ATOM 892 N N . ALA A 1 122 ? 11.590 2.605 -13.151 1.00 77.06 122 ALA A N 1
ATOM 893 C CA . ALA A 1 122 ? 10.793 3.157 -12.056 1.00 77.06 122 ALA A CA 1
ATOM 894 C C . ALA A 1 122 ? 9.883 2.067 -11.477 1.00 77.06 122 ALA A C 1
ATOM 896 O O . ALA A 1 122 ? 9.738 0.994 -12.063 1.00 77.06 122 ALA A O 1
ATOM 897 N N . SER A 1 123 ? 9.203 2.355 -10.369 1.00 78.25 123 SER A N 1
ATOM 898 C CA . SER A 1 123 ? 7.967 1.631 -10.079 1.00 78.25 123 SER A CA 1
ATOM 899 C C . SER A 1 123 ? 6.885 2.046 -11.083 1.00 78.25 123 SER A C 1
ATOM 901 O O . SER A 1 123 ? 6.625 3.240 -11.263 1.00 78.25 123 SER A O 1
ATOM 903 N N . VAL A 1 124 ? 6.277 1.081 -11.772 1.00 83.00 124 VAL A N 1
ATOM 904 C CA . VAL A 1 124 ? 5.312 1.340 -12.850 1.00 83.00 124 VAL A CA 1
ATOM 905 C C . VAL A 1 124 ? 4.144 0.364 -12.797 1.00 83.00 124 VAL A C 1
ATOM 907 O O . VAL A 1 124 ? 4.311 -0.828 -12.548 1.00 83.00 124 VAL A O 1
ATOM 910 N N . ASN A 1 125 ? 2.942 0.872 -13.065 1.00 87.44 125 ASN A N 1
ATOM 911 C CA . ASN A 1 125 ? 1.731 0.062 -13.143 1.00 87.44 125 ASN A CA 1
ATOM 912 C C . ASN A 1 125 ? 1.764 -0.876 -14.354 1.00 87.44 125 ASN A C 1
ATOM 914 O O . ASN A 1 125 ? 1.961 -0.434 -15.488 1.00 87.44 125 ASN A O 1
ATOM 918 N N . VAL A 1 126 ? 1.462 -2.146 -14.102 1.00 91.56 126 VAL A N 1
ATOM 919 C CA . VAL A 1 126 ? 1.101 -3.135 -15.117 1.00 91.56 126 VAL A CA 1
ATOM 920 C C . VAL A 1 126 ? -0.400 -3.038 -15.348 1.00 91.56 126 VAL A C 1
ATOM 922 O O . VAL A 1 126 ? -1.185 -3.064 -14.399 1.00 91.56 126 VAL A O 1
ATOM 925 N N . ARG A 1 127 ? -0.812 -2.906 -16.606 1.00 95.25 127 ARG A N 1
ATOM 926 C CA . ARG A 1 127 ? -2.214 -2.735 -17.002 1.00 95.25 127 ARG A CA 1
ATOM 927 C C . ARG A 1 127 ? -2.722 -3.907 -17.823 1.00 95.25 127 ARG A C 1
ATOM 929 O O . ARG A 1 127 ? -1.936 -4.627 -18.428 1.00 95.25 127 ARG A O 1
ATOM 936 N N . SER A 1 128 ? -4.041 -4.062 -17.876 1.00 89.62 128 SER A N 1
ATOM 937 C CA . SER A 1 128 ? -4.712 -5.092 -18.680 1.00 89.62 128 SER A CA 1
ATOM 938 C C . SER A 1 128 ? -4.751 -4.800 -20.188 1.00 89.62 128 SER A C 1
ATOM 940 O O . SER A 1 128 ? -5.143 -5.672 -20.958 1.00 89.62 128 SER A O 1
ATOM 942 N N . GLY A 1 129 ? -4.328 -3.610 -20.630 1.00 93.75 129 GLY A N 1
ATOM 943 C CA . GLY A 1 129 ? -4.263 -3.242 -22.047 1.00 93.75 129 GLY A CA 1
ATOM 944 C C . GLY A 1 129 ? -3.275 -2.111 -22.343 1.00 93.75 129 GLY A C 1
ATOM 945 O O . GLY A 1 129 ? -2.791 -1.435 -21.431 1.00 93.75 129 GLY A O 1
ATOM 946 N N . CYS A 1 130 ? -2.991 -1.902 -23.634 1.00 91.38 130 CYS A N 1
ATOM 947 C CA . CYS A 1 130 ? -2.057 -0.899 -24.167 1.00 91.38 130 CYS A CA 1
ATOM 948 C C . CYS A 1 130 ? -2.589 0.541 -24.046 1.00 91.38 130 CYS A C 1
ATOM 950 O O . CYS A 1 130 ? -2.821 1.218 -25.051 1.00 91.38 130 CYS A O 1
ATOM 952 N N . GLY A 1 131 ? -2.828 1.025 -22.829 1.00 90.75 131 GLY A N 1
ATOM 953 C CA . GLY A 1 131 ? -3.307 2.387 -22.616 1.00 90.75 131 GLY A CA 1
ATOM 954 C C . GLY A 1 131 ? -3.510 2.757 -21.146 1.00 90.75 131 GLY A C 1
ATOM 955 O O . GLY A 1 131 ? -3.683 1.887 -20.293 1.00 90.75 131 GLY A O 1
ATOM 956 N N . PRO A 1 132 ? -3.530 4.062 -20.823 1.00 85.12 132 PRO A N 1
ATOM 957 C CA . PRO A 1 132 ? -3.678 4.531 -19.446 1.00 85.12 132 PRO A CA 1
ATOM 958 C C . PRO A 1 132 ? -5.091 4.336 -18.872 1.00 85.12 132 PRO A C 1
ATOM 960 O O . PRO A 1 132 ? -5.249 4.388 -17.655 1.00 85.12 132 PRO A O 1
ATOM 963 N N . SER A 1 133 ? -6.103 4.117 -19.718 1.00 87.50 133 SER A N 1
ATOM 964 C CA . SER A 1 133 ? -7.498 3.879 -19.317 1.00 87.50 133 SER A CA 1
ATOM 965 C C . SER A 1 133 ? -7.776 2.443 -18.863 1.00 87.50 133 SER A C 1
ATOM 967 O O . SER A 1 133 ? -8.802 2.198 -18.237 1.00 87.50 133 SER A O 1
ATOM 969 N N . TYR A 1 134 ? -6.880 1.498 -19.157 1.00 88.44 134 TYR A N 1
ATOM 970 C CA . TYR A 1 134 ? -7.039 0.101 -18.757 1.00 88.44 134 TYR A CA 1
ATOM 971 C C . TYR A 1 134 ? -6.743 -0.095 -17.271 1.00 88.44 134 TYR A C 1
ATOM 973 O O . TYR A 1 134 ? -5.861 0.566 -16.710 1.00 88.44 134 TYR A O 1
ATOM 981 N N . SER A 1 135 ? -7.452 -1.034 -16.645 1.00 79.81 135 SER A N 1
ATOM 982 C CA . SER A 1 135 ? -7.291 -1.376 -15.231 1.00 79.81 135 SER A CA 1
ATOM 983 C C . SER A 1 135 ? -5.849 -1.751 -14.897 1.00 79.81 135 SER A C 1
ATOM 985 O O . SER A 1 135 ? -5.167 -2.422 -15.674 1.00 79.81 135 SER A O 1
ATOM 987 N N . VAL A 1 136 ? -5.387 -1.319 -13.724 1.00 83.88 136 VAL A N 1
ATOM 988 C CA . VAL A 1 136 ? -4.103 -1.744 -13.160 1.00 83.88 136 VAL A CA 1
ATOM 989 C C . VAL A 1 136 ? -4.279 -3.152 -12.594 1.00 83.88 136 VAL A C 1
ATOM 991 O O . VAL A 1 136 ? -5.181 -3.378 -11.795 1.00 83.88 136 VAL A O 1
ATOM 994 N N . ILE A 1 137 ? -3.436 -4.087 -13.027 1.00 81.56 137 ILE A N 1
ATOM 995 C CA . ILE A 1 137 ? -3.452 -5.499 -12.603 1.00 81.56 137 ILE A CA 1
ATOM 996 C C . ILE A 1 137 ? -2.224 -5.872 -11.762 1.00 81.56 137 ILE A C 1
ATOM 998 O O . ILE A 1 137 ? -2.129 -6.987 -11.262 1.00 81.56 137 ILE A O 1
ATOM 1002 N N . GLY A 1 138 ? -1.276 -4.945 -11.614 1.00 81.00 138 GLY A N 1
ATOM 1003 C CA . GLY A 1 138 ? -0.068 -5.135 -10.825 1.00 81.00 138 GLY A CA 1
ATOM 1004 C C . GLY A 1 138 ? 0.908 -3.975 -10.981 1.00 81.00 138 GLY A C 1
ATOM 1005 O O . GLY A 1 138 ? 0.580 -2.936 -11.557 1.00 81.00 138 GLY A O 1
ATOM 1006 N N . THR A 1 139 ? 2.126 -4.161 -10.483 1.00 82.75 139 THR A N 1
ATOM 1007 C CA . THR A 1 139 ? 3.229 -3.199 -10.599 1.00 82.75 139 THR A CA 1
ATOM 1008 C C . THR A 1 139 ? 4.551 -3.920 -10.868 1.00 82.75 139 THR A C 1
ATOM 1010 O O . THR A 1 139 ? 4.765 -5.036 -10.388 1.00 82.75 139 THR A O 1
ATOM 1013 N N . LEU A 1 140 ? 5.431 -3.287 -11.649 1.00 82.38 140 LEU A N 1
ATOM 1014 C CA . LEU A 1 140 ? 6.855 -3.619 -11.702 1.00 82.38 140 LEU A CA 1
ATOM 1015 C C . LEU A 1 140 ? 7.598 -2.656 -10.794 1.00 82.38 140 LEU A C 1
ATOM 1017 O O . LEU A 1 140 ? 7.325 -1.459 -10.805 1.00 82.38 140 LEU A O 1
ATOM 1021 N N . SER A 1 141 ? 8.548 -3.173 -10.033 1.00 76.50 141 SER A N 1
ATOM 1022 C CA . SER A 1 141 ? 9.394 -2.361 -9.163 1.00 76.50 141 SER A CA 1
ATOM 1023 C C . SER A 1 141 ? 10.616 -1.833 -9.911 1.00 76.50 141 SER A C 1
ATOM 1025 O O . SER A 1 141 ? 11.046 -2.448 -10.882 1.00 76.50 141 SER A O 1
ATOM 1027 N N . TYR A 1 142 ? 11.244 -0.760 -9.424 1.00 75.56 142 TYR A N 1
ATOM 1028 C CA . TYR A 1 142 ? 12.531 -0.309 -9.965 1.00 75.56 142 TYR A CA 1
ATOM 1029 C C . TYR A 1 142 ? 13.570 -1.441 -9.967 1.00 75.56 142 TYR A C 1
ATOM 1031 O O . TYR A 1 142 ? 13.700 -2.176 -8.984 1.00 75.56 142 TYR A O 1
ATOM 1039 N N . GLY A 1 143 ? 14.283 -1.591 -11.081 1.00 74.75 143 GLY A N 1
ATOM 1040 C CA . GLY A 1 143 ? 15.262 -2.650 -11.314 1.00 74.75 143 GLY A CA 1
ATOM 1041 C C . GLY A 1 143 ? 14.662 -4.043 -11.516 1.00 74.75 143 GLY A C 1
ATOM 1042 O O . GLY A 1 143 ? 15.413 -4.989 -11.726 1.00 74.75 143 GLY A O 1
ATOM 1043 N N . GLN A 1 144 ? 13.335 -4.213 -11.471 1.00 82.25 144 GLN A N 1
ATOM 1044 C CA . GLN A 1 144 ? 12.715 -5.511 -11.723 1.00 82.25 144 GLN A CA 1
ATOM 1045 C C . GLN A 1 144 ? 12.861 -5.880 -13.201 1.00 82.25 144 GLN A C 1
ATOM 1047 O O . GLN A 1 144 ? 12.381 -5.153 -14.075 1.00 82.25 144 GLN A O 1
ATOM 1052 N N . GLY A 1 145 ? 13.504 -7.020 -13.456 1.00 87.44 145 GLY A N 1
ATOM 1053 C CA . GLY A 1 145 ? 13.515 -7.662 -14.764 1.00 87.44 145 GLY A CA 1
ATOM 1054 C C . GLY A 1 145 ? 12.143 -8.255 -15.086 1.00 87.44 145 GLY A C 1
ATOM 1055 O O . GLY A 1 145 ? 11.500 -8.856 -14.222 1.00 87.44 145 GLY A O 1
ATOM 1056 N N . ILE A 1 146 ? 11.687 -8.081 -16.320 1.00 94.19 146 ILE A N 1
ATOM 1057 C CA . ILE A 1 146 ? 10.425 -8.621 -16.821 1.00 94.19 146 ILE A CA 1
ATOM 1058 C C . ILE A 1 146 ? 10.601 -9.112 -18.255 1.00 94.19 146 ILE A C 1
ATOM 1060 O O . ILE A 1 146 ? 11.306 -8.485 -19.049 1.00 94.19 146 ILE A O 1
ATOM 1064 N N . THR A 1 147 ? 9.941 -10.213 -18.604 1.00 96.25 147 THR A N 1
ATOM 1065 C CA . THR A 1 147 ? 9.919 -10.705 -19.982 1.00 96.25 147 THR A CA 1
ATOM 1066 C C . THR A 1 147 ? 8.912 -9.900 -20.796 1.00 96.25 147 THR A C 1
ATOM 1068 O O . THR A 1 147 ? 7.700 -9.999 -20.596 1.00 96.25 147 THR A O 1
ATOM 1071 N N . VAL A 1 148 ? 9.416 -9.096 -21.728 1.00 97.62 148 VAL A N 1
ATOM 1072 C CA . VAL A 1 148 ? 8.632 -8.441 -22.774 1.00 97.62 148 VAL A CA 1
ATOM 1073 C C . VAL A 1 148 ? 8.386 -9.452 -23.886 1.00 97.62 148 VAL A C 1
ATOM 1075 O O . VAL A 1 148 ? 9.326 -9.953 -24.502 1.00 97.62 148 VAL A O 1
ATOM 1078 N N . THR A 1 149 ? 7.110 -9.744 -24.128 1.00 97.75 149 THR A N 1
ATOM 1079 C CA . THR A 1 149 ? 6.645 -10.693 -25.147 1.00 97.75 149 THR A CA 1
ATOM 1080 C C . THR A 1 149 ? 6.145 -10.000 -26.413 1.00 97.75 149 THR A C 1
ATOM 1082 O O . THR A 1 149 ? 5.855 -10.664 -27.406 1.00 97.75 149 THR A O 1
ATOM 1085 N N . GLY A 1 150 ? 5.995 -8.673 -26.402 1.00 97.25 150 GLY A N 1
ATOM 1086 C CA . GLY A 1 150 ? 5.621 -7.902 -27.586 1.00 97.25 150 GLY A CA 1
ATOM 1087 C C . GLY A 1 150 ? 5.752 -6.394 -27.391 1.00 97.25 150 GLY A C 1
ATOM 1088 O O . GLY A 1 150 ? 5.655 -5.898 -26.270 1.00 97.25 150 GLY A O 1
ATOM 1089 N N . THR A 1 151 ? 5.915 -5.663 -28.487 1.00 96.25 151 THR A N 1
ATOM 1090 C CA . THR A 1 151 ? 5.957 -4.196 -28.517 1.00 96.25 151 THR A CA 1
ATOM 1091 C C . THR A 1 151 ? 4.790 -3.684 -29.345 1.00 96.25 151 THR A C 1
ATOM 1093 O O . THR A 1 151 ? 4.632 -4.065 -30.504 1.00 96.25 151 THR A O 1
ATOM 1096 N N . ALA A 1 152 ? 3.966 -2.832 -28.749 1.00 95.88 152 ALA A N 1
ATOM 1097 C CA . ALA A 1 152 ? 2.855 -2.170 -29.408 1.00 95.88 152 ALA A CA 1
ATOM 1098 C C . ALA A 1 152 ? 3.320 -0.875 -30.092 1.00 95.88 152 ALA A C 1
ATOM 1100 O O . ALA A 1 152 ? 4.092 -0.098 -29.521 1.00 95.88 152 ALA A O 1
ATOM 1101 N N . ASP A 1 153 ? 2.796 -0.610 -31.285 1.00 93.81 153 ASP A N 1
ATOM 1102 C CA . ASP A 1 153 ? 3.043 0.608 -32.073 1.00 93.81 153 ASP A CA 1
ATOM 1103 C C . ASP A 1 153 ? 2.672 1.921 -31.352 1.00 93.81 153 ASP A C 1
ATOM 1105 O O . ASP A 1 153 ? 3.170 2.993 -31.694 1.00 93.81 153 ASP A O 1
ATOM 1109 N N . ASN A 1 154 ? 1.856 1.844 -30.301 1.00 92.44 154 ASN A N 1
ATOM 1110 C CA . ASN A 1 154 ? 1.434 2.974 -29.482 1.00 92.44 154 ASN A CA 1
ATOM 1111 C C . ASN A 1 154 ? 2.304 3.213 -28.227 1.00 92.44 154 ASN A C 1
ATOM 1113 O O . ASN A 1 154 ? 1.889 3.928 -27.309 1.00 92.44 154 ASN A O 1
ATOM 1117 N N . GLY A 1 155 ? 3.504 2.626 -28.165 1.00 94.19 155 GLY A N 1
ATOM 1118 C CA . GLY A 1 155 ? 4.484 2.882 -27.102 1.00 94.19 155 GLY A CA 1
ATOM 1119 C C . GLY A 1 155 ? 4.245 2.099 -25.807 1.00 94.19 155 GLY A C 1
ATOM 1120 O O . GLY A 1 155 ? 4.675 2.530 -24.731 1.00 94.19 155 GLY A O 1
ATOM 1121 N N . TRP A 1 156 ? 3.562 0.958 -25.894 1.00 97.69 156 TRP A N 1
ATOM 1122 C CA . TRP A 1 156 ? 3.376 0.002 -24.800 1.00 97.69 156 TRP A CA 1
ATOM 1123 C C . TRP A 1 156 ? 4.108 -1.304 -25.095 1.00 97.69 156 TRP A C 1
ATOM 1125 O O . TRP A 1 156 ? 4.241 -1.702 -26.243 1.00 97.69 156 TRP A O 1
ATOM 1135 N N . ASN A 1 157 ? 4.540 -1.996 -24.050 1.00 98.12 157 ASN A N 1
ATOM 1136 C CA . ASN A 1 157 ? 5.120 -3.328 -24.127 1.00 98.12 157 ASN A CA 1
ATOM 1137 C C . ASN A 1 157 ? 4.148 -4.327 -23.504 1.00 98.12 157 ASN A C 1
ATOM 1139 O O . ASN A 1 157 ? 3.678 -4.108 -22.385 1.00 98.12 157 ASN A O 1
ATOM 1143 N N . ARG A 1 158 ? 3.872 -5.419 -24.217 1.00 97.88 158 ARG A N 1
ATOM 1144 C CA . ARG A 1 158 ? 3.211 -6.614 -23.692 1.00 97.88 158 ARG A CA 1
ATOM 1145 C C . ARG A 1 158 ? 4.240 -7.427 -22.915 1.00 97.88 158 ARG A C 1
ATOM 1147 O O . ARG A 1 158 ? 5.328 -7.694 -23.423 1.00 97.88 158 ARG A O 1
ATOM 1154 N N . ILE A 1 159 ? 3.902 -7.812 -21.695 1.00 97.94 159 ILE A N 1
ATOM 1155 C CA . ILE A 1 159 ? 4.780 -8.541 -20.781 1.00 97.94 159 ILE A CA 1
ATOM 1156 C C . ILE A 1 159 ? 4.120 -9.833 -20.306 1.00 97.94 159 ILE A C 1
ATOM 1158 O O . ILE A 1 159 ? 2.891 -9.919 -20.240 1.00 97.94 159 ILE A O 1
ATOM 1162 N N . ASP A 1 160 ? 4.943 -10.817 -19.952 1.00 92.31 160 ASP A N 1
ATOM 1163 C CA . ASP A 1 160 ? 4.516 -11.932 -19.109 1.00 92.31 160 ASP A CA 1
ATOM 1164 C C . ASP A 1 160 ? 4.608 -11.501 -17.641 1.00 92.31 160 ASP A C 1
ATOM 1166 O O . ASP A 1 160 ? 5.696 -11.318 -17.094 1.00 92.31 160 ASP A O 1
ATOM 1170 N N . TYR A 1 161 ? 3.453 -11.280 -17.020 1.00 88.31 161 TYR A N 1
ATOM 1171 C CA . TYR A 1 161 ? 3.335 -10.891 -15.624 1.00 88.31 161 TYR A CA 1
ATOM 1172 C C . TYR A 1 161 ? 2.689 -12.024 -14.829 1.00 88.31 161 TYR A C 1
ATOM 1174 O O . TYR A 1 161 ? 1.469 -12.180 -14.836 1.00 88.31 161 TYR A O 1
ATOM 1182 N N . ASN A 1 162 ? 3.503 -12.816 -14.127 1.00 83.38 162 ASN A N 1
ATOM 1183 C CA . ASN A 1 162 ? 3.044 -13.953 -13.320 1.00 83.38 162 ASN A CA 1
ATOM 1184 C C . ASN A 1 162 ? 2.155 -14.939 -14.113 1.00 83.38 162 ASN A C 1
ATOM 1186 O O . ASN A 1 162 ? 1.125 -15.389 -13.606 1.00 83.38 162 ASN A O 1
ATOM 1190 N N . ASN A 1 163 ? 2.540 -15.279 -15.350 1.00 83.94 163 ASN A N 1
ATOM 1191 C CA . ASN A 1 163 ? 1.773 -16.111 -16.290 1.00 83.94 163 ASN A CA 1
ATOM 1192 C C . ASN A 1 163 ? 0.457 -15.473 -16.775 1.00 83.94 163 ASN A C 1
ATOM 1194 O O . ASN A 1 163 ? -0.436 -16.169 -17.258 1.00 83.94 163 ASN A O 1
ATOM 1198 N N . THR A 1 164 ? 0.310 -14.156 -16.634 1.00 82.00 164 THR A N 1
ATOM 1199 C CA . THR A 1 164 ? -0.811 -13.374 -17.168 1.00 82.00 164 THR A CA 1
ATOM 1200 C C . THR A 1 164 ? -0.283 -12.322 -18.138 1.00 82.00 164 THR A C 1
ATOM 1202 O O . THR A 1 164 ? 0.780 -11.741 -17.929 1.00 82.00 164 THR A O 1
ATOM 1205 N N . ILE A 1 165 ? -1.040 -12.040 -19.200 1.00 93.31 165 ILE A N 1
ATOM 1206 C CA . ILE A 1 165 ? -0.693 -10.973 -20.143 1.00 93.31 165 ILE A CA 1
ATOM 1207 C C . ILE A 1 165 ? -0.905 -9.615 -19.465 1.00 93.31 165 ILE A C 1
ATOM 1209 O O . ILE A 1 165 ? -2.022 -9.275 -19.071 1.00 93.31 165 ILE A O 1
ATOM 1213 N N . GLY A 1 166 ? 0.166 -8.831 -19.371 1.00 95.50 166 GLY A N 1
ATOM 1214 C CA . GLY A 1 166 ? 0.134 -7.457 -18.878 1.00 95.50 166 GLY A CA 1
ATOM 1215 C C . GLY A 1 166 ? 0.749 -6.473 -19.863 1.00 95.50 166 GLY A C 1
ATOM 1216 O O . GLY A 1 166 ? 1.405 -6.863 -20.829 1.00 95.50 166 GLY A O 1
ATOM 1217 N N . TYR A 1 167 ? 0.554 -5.182 -19.604 1.00 97.31 167 TYR A N 1
ATOM 1218 C CA . TYR A 1 167 ? 1.068 -4.103 -20.440 1.00 97.31 167 TYR A CA 1
ATOM 1219 C C . TYR A 1 167 ? 1.701 -2.991 -19.607 1.00 97.31 167 TYR A C 1
ATOM 1221 O O . TYR A 1 167 ? 1.117 -2.519 -18.631 1.00 97.31 167 TYR A O 1
ATOM 1229 N N . VAL A 1 168 ? 2.886 -2.540 -20.017 1.00 96.69 168 VAL A N 1
ATOM 1230 C CA . VAL A 1 168 ? 3.646 -1.459 -19.369 1.00 96.69 168 VAL A CA 1
ATOM 1231 C C . VAL A 1 168 ? 4.098 -0.460 -20.428 1.00 96.69 168 VAL A C 1
ATOM 1233 O O . VAL A 1 168 ? 4.481 -0.846 -21.528 1.00 96.69 168 VAL A O 1
ATOM 1236 N N . LYS A 1 169 ? 4.059 0.840 -20.126 1.00 95.44 169 LYS A N 1
ATOM 1237 C CA . LYS A 1 169 ? 4.512 1.872 -21.068 1.00 95.44 169 LYS A CA 1
ATOM 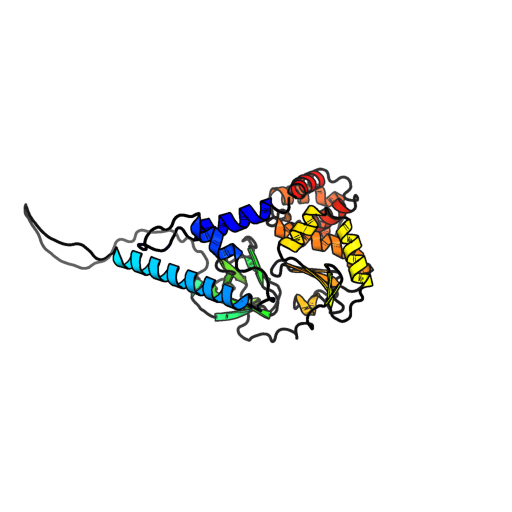1238 C C . LYS A 1 169 ? 6.017 1.715 -21.325 1.00 95.44 169 LYS A C 1
ATOM 1240 O O . LYS A 1 169 ? 6.801 1.674 -20.379 1.00 95.44 169 LYS A O 1
ATOM 1245 N N . ALA A 1 170 ? 6.413 1.663 -22.598 1.00 94.12 170 ALA A N 1
ATOM 1246 C CA . ALA A 1 170 ? 7.767 1.297 -23.016 1.00 94.12 170 ALA A CA 1
ATOM 1247 C C . ALA A 1 170 ? 8.852 2.211 -22.423 1.00 94.12 170 ALA A C 1
ATOM 1249 O O . ALA A 1 170 ? 9.938 1.744 -22.108 1.00 94.12 170 ALA A O 1
ATOM 1250 N N . SER A 1 171 ? 8.537 3.488 -22.173 1.00 92.00 171 SER A N 1
ATOM 1251 C CA . SER A 1 171 ? 9.453 4.456 -21.549 1.00 92.00 171 SER A CA 1
ATOM 1252 C C . SER A 1 171 ? 9.888 4.104 -20.120 1.00 92.00 171 SER A C 1
ATOM 1254 O O . SER A 1 171 ? 10.766 4.770 -19.585 1.00 92.00 171 SER A O 1
ATOM 1256 N N . TYR A 1 172 ? 9.251 3.119 -19.480 1.00 91.38 172 TYR A N 1
ATOM 1257 C CA . TYR A 1 172 ? 9.639 2.632 -18.156 1.00 91.38 172 TYR A CA 1
ATOM 1258 C C . TYR A 1 172 ? 10.499 1.373 -18.201 1.00 91.38 172 TYR A C 1
ATOM 1260 O O . TYR A 1 172 ? 10.897 0.908 -17.141 1.00 91.38 172 TYR A O 1
ATOM 1268 N N . LEU A 1 173 ? 10.796 0.827 -19.381 1.00 93.81 173 LEU A N 1
ATOM 1269 C CA . LEU A 1 173 ? 11.616 -0.367 -19.537 1.00 93.81 173 LEU A CA 1
ATOM 1270 C C . LEU A 1 173 ? 12.872 -0.041 -20.346 1.00 93.81 173 LEU A C 1
ATOM 1272 O O . LEU A 1 173 ? 12.815 0.693 -21.330 1.00 93.81 173 LEU A O 1
ATOM 1276 N N . GLN A 1 174 ? 13.997 -0.636 -19.968 1.00 93.44 174 GLN A N 1
ATOM 1277 C CA . GLN A 1 174 ? 15.235 -0.554 -20.738 1.00 93.44 174 GLN A CA 1
ATOM 1278 C C . GLN A 1 174 ? 15.900 -1.923 -20.888 1.00 93.44 174 GLN A C 1
ATOM 1280 O O . GLN A 1 174 ? 15.713 -2.809 -20.057 1.00 93.44 174 GLN A O 1
ATOM 1285 N N . ALA A 1 175 ? 16.682 -2.084 -21.956 1.00 90.75 175 ALA A N 1
ATOM 1286 C CA . ALA A 1 175 ? 17.363 -3.340 -22.276 1.00 90.75 175 ALA A CA 1
ATOM 1287 C C . ALA A 1 175 ? 18.624 -3.572 -21.445 1.00 90.75 175 ALA A C 1
ATOM 1289 O O . ALA A 1 175 ? 19.047 -4.708 -21.265 1.00 90.75 175 ALA A O 1
ATOM 1290 N N . GLN A 1 176 ? 19.241 -2.499 -20.950 1.00 85.44 176 GLN A N 1
ATOM 1291 C CA . GLN A 1 176 ? 20.370 -2.632 -20.049 1.00 85.44 176 GLN A CA 1
ATOM 1292 C C . GLN A 1 176 ? 19.851 -2.958 -18.657 1.00 85.44 176 GLN A C 1
ATOM 1294 O O . GLN A 1 176 ? 19.055 -2.199 -18.098 1.00 85.44 176 GLN A O 1
ATOM 1299 N N . GLU A 1 177 ? 20.349 -4.048 -18.083 1.00 80.00 177 GLU A N 1
ATOM 1300 C CA . GLU A 1 177 ? 20.159 -4.318 -16.669 1.00 80.00 177 GLU A CA 1
ATOM 1301 C C . GLU A 1 177 ? 20.580 -3.088 -15.869 1.00 80.00 177 GLU A C 1
ATOM 1303 O O . GLU A 1 177 ? 21.735 -2.653 -15.890 1.00 80.00 177 GLU A O 1
ATOM 1308 N N . ILE A 1 178 ? 19.607 -2.486 -15.192 1.00 67.62 178 ILE A N 1
ATOM 1309 C CA . ILE A 1 178 ? 19.917 -1.538 -14.138 1.00 67.62 178 ILE A CA 1
ATOM 1310 C C . ILE A 1 178 ? 20.552 -2.400 -13.065 1.00 67.62 178 ILE A C 1
ATOM 1312 O O . ILE A 1 178 ? 19.870 -3.282 -12.541 1.00 67.62 178 ILE A O 1
ATOM 1316 N N . GLN A 1 179 ? 21.832 -2.176 -12.744 1.00 51.09 179 GLN A N 1
ATOM 1317 C CA . GLN A 1 179 ? 22.375 -2.745 -11.517 1.00 51.09 179 GLN A CA 1
ATOM 1318 C C . GLN A 1 179 ? 21.423 -2.331 -10.408 1.00 51.09 179 GLN A C 1
ATOM 1320 O O . GLN A 1 179 ? 21.290 -1.135 -10.129 1.00 51.09 179 GLN A O 1
ATOM 1325 N N . ALA A 1 180 ? 20.706 -3.312 -9.853 1.00 50.81 180 ALA A N 1
ATOM 1326 C CA . ALA A 1 180 ? 19.792 -3.050 -8.766 1.00 50.81 180 ALA A CA 1
ATOM 1327 C C . ALA A 1 180 ? 20.584 -2.239 -7.732 1.00 50.81 180 ALA A C 1
ATOM 1329 O O . ALA A 1 180 ? 21.721 -2.623 -7.428 1.00 50.81 180 ALA A O 1
ATOM 1330 N N . PRO A 1 181 ? 20.053 -1.103 -7.240 1.00 51.97 181 PRO A N 1
ATOM 1331 C CA . PRO A 1 181 ? 20.703 -0.385 -6.157 1.00 51.97 181 PRO A CA 1
ATOM 1332 C C . PRO A 1 181 ? 20.997 -1.436 -5.098 1.00 51.97 181 PRO A C 1
ATOM 1334 O O . PRO A 1 181 ? 20.105 -2.253 -4.831 1.00 51.97 181 PRO A O 1
ATOM 1337 N N . VAL A 1 182 ? 22.259 -1.489 -4.637 1.00 55.19 182 VAL A N 1
ATOM 1338 C CA . VAL A 1 182 ? 22.761 -2.534 -3.732 1.00 55.19 182 VAL A CA 1
ATOM 1339 C C . VAL A 1 182 ? 21.668 -2.781 -2.715 1.00 55.19 182 VAL A C 1
ATOM 1341 O O . VAL A 1 182 ? 21.352 -1.878 -1.938 1.00 55.19 182 VAL A O 1
ATOM 1344 N N . GLN A 1 183 ? 21.004 -3.937 -2.826 1.00 63.00 183 GLN A N 1
ATOM 1345 C CA . GLN A 1 183 ? 19.860 -4.199 -1.971 1.00 63.00 183 GLN A CA 1
ATOM 1346 C C . GLN A 1 183 ? 20.367 -4.065 -0.538 1.00 63.00 183 GLN A C 1
ATOM 1348 O O . GLN A 1 183 ? 21.472 -4.553 -0.254 1.00 63.00 183 GLN A O 1
ATOM 1353 N N . PRO A 1 184 ? 19.626 -3.368 0.340 1.00 77.44 184 PRO A N 1
ATOM 1354 C CA . PRO A 1 184 ? 19.952 -3.339 1.749 1.00 77.44 184 PRO A CA 1
ATOM 1355 C C . PRO A 1 184 ? 20.358 -4.728 2.248 1.00 77.44 184 PRO A C 1
ATOM 1357 O O . PRO A 1 184 ? 19.792 -5.729 1.790 1.00 77.44 184 PRO A O 1
ATOM 1360 N N . PRO A 1 185 ? 21.322 -4.821 3.182 1.00 83.19 185 PRO A N 1
ATOM 1361 C CA . PRO A 1 185 ? 21.550 -6.064 3.901 1.00 83.19 185 PRO A CA 1
ATOM 1362 C C . PRO A 1 185 ? 20.219 -6.625 4.401 1.00 83.19 185 PRO A C 1
ATOM 1364 O O . PRO A 1 185 ? 19.320 -5.856 4.748 1.00 83.19 185 PRO A O 1
ATOM 1367 N N . ALA A 1 186 ? 20.110 -7.954 4.440 1.00 83.81 186 ALA A N 1
ATOM 1368 C CA . ALA A 1 186 ? 18.866 -8.609 4.815 1.00 83.81 186 ALA A CA 1
ATOM 1369 C C . ALA A 1 186 ? 18.316 -8.038 6.141 1.00 83.81 186 ALA A C 1
ATOM 1371 O O . ALA A 1 186 ? 19.080 -7.898 7.105 1.00 83.81 186 ALA A O 1
ATOM 1372 N N . PRO A 1 187 ? 17.015 -7.707 6.200 1.00 86.81 187 PRO A N 1
ATOM 1373 C CA . PRO A 1 187 ? 16.416 -7.130 7.390 1.00 86.81 187 PRO A CA 1
ATOM 1374 C C . PRO A 1 187 ? 16.479 -8.080 8.586 1.00 86.81 187 PRO A C 1
ATOM 1376 O O . PRO A 1 187 ? 16.438 -9.305 8.446 1.00 86.81 187 PRO A O 1
ATOM 1379 N N . VAL A 1 188 ? 16.493 -7.501 9.785 1.00 90.44 188 VAL A N 1
ATOM 1380 C CA . VAL A 1 188 ? 16.417 -8.248 11.046 1.00 90.44 188 VAL A CA 1
ATOM 1381 C C . VAL A 1 188 ? 15.000 -8.174 11.603 1.00 90.44 188 VAL A C 1
ATOM 1383 O O . VAL A 1 188 ? 14.405 -7.101 11.667 1.00 90.44 188 VAL A O 1
ATOM 1386 N N . TYR A 1 189 ? 14.460 -9.309 12.045 1.00 87.62 189 TYR A N 1
ATOM 1387 C CA . TYR A 1 189 ? 13.155 -9.351 12.702 1.00 87.62 189 TYR A CA 1
ATOM 1388 C C . TYR A 1 189 ? 13.211 -8.764 14.118 1.00 87.62 189 TYR A C 1
ATOM 1390 O O . TYR A 1 189 ? 14.062 -9.126 14.932 1.00 87.62 189 TYR A O 1
ATOM 1398 N N . SER A 1 190 ? 12.231 -7.925 14.442 1.00 89.62 190 SER A N 1
ATOM 1399 C CA . SER A 1 190 ? 11.887 -7.507 15.799 1.00 89.62 190 SER A CA 1
ATOM 1400 C C . SER A 1 190 ? 10.383 -7.699 15.986 1.00 89.62 190 SER A C 1
ATOM 1402 O O . SER A 1 190 ? 9.570 -6.891 15.537 1.00 89.62 190 SER A O 1
ATOM 1404 N N . GLY A 1 191 ? 9.999 -8.836 16.572 1.00 90.69 191 GLY A N 1
ATOM 1405 C CA . GLY A 1 191 ? 8.603 -9.273 16.554 1.00 90.69 191 GLY A CA 1
ATOM 1406 C C . GLY A 1 191 ? 8.152 -9.586 15.124 1.00 90.69 191 GLY A C 1
ATOM 1407 O O . GLY A 1 191 ? 8.793 -10.383 14.436 1.00 90.69 191 GLY A O 1
ATOM 1408 N N . ARG A 1 192 ? 7.057 -8.960 14.676 1.00 92.19 192 ARG A N 1
ATOM 1409 C CA . ARG A 1 192 ? 6.525 -9.105 13.303 1.00 92.19 192 ARG A CA 1
ATOM 1410 C C . ARG A 1 192 ? 7.010 -8.017 12.337 1.00 92.19 192 ARG A C 1
ATOM 1412 O O . ARG A 1 192 ? 6.591 -8.004 11.180 1.00 92.19 192 ARG A O 1
ATOM 1419 N N . VAL A 1 193 ? 7.847 -7.094 12.807 1.00 97.06 193 VAL A N 1
ATOM 1420 C CA . VAL A 1 193 ? 8.367 -5.966 12.023 1.00 97.06 193 VAL A CA 1
ATOM 1421 C C . VAL A 1 193 ? 9.824 -6.228 11.651 1.00 97.06 193 VAL A C 1
ATOM 1423 O O . VAL A 1 193 ? 10.619 -6.688 12.470 1.00 97.06 193 VAL A O 1
ATOM 1426 N N . LEU A 1 194 ? 10.167 -5.932 10.403 1.00 97.12 194 LEU A N 1
ATOM 1427 C CA . LEU A 1 194 ? 11.519 -6.003 9.861 1.00 97.12 194 LEU A CA 1
ATOM 1428 C C . LEU A 1 194 ? 12.248 -4.674 10.103 1.00 97.12 194 LEU A C 1
ATOM 1430 O O . LEU A 1 194 ? 11.643 -3.604 10.019 1.00 97.12 194 LEU A O 1
ATOM 1434 N N . LEU A 1 195 ? 13.546 -4.730 10.390 1.00 96.62 195 LEU A N 1
ATOM 1435 C CA . LEU A 1 195 ? 14.401 -3.564 10.618 1.00 96.62 195 LEU A CA 1
ATOM 1436 C C . LEU A 1 195 ? 15.577 -3.554 9.640 1.00 96.62 195 LEU A C 1
ATOM 1438 O O . LEU A 1 195 ? 16.274 -4.560 9.498 1.00 96.62 195 LEU A O 1
ATOM 1442 N N . GLU A 1 196 ? 15.830 -2.400 9.021 1.00 94.44 196 GLU A N 1
ATOM 1443 C CA . GLU A 1 196 ? 16.934 -2.179 8.078 1.00 94.44 196 GLU A CA 1
ATOM 1444 C C . GLU A 1 196 ? 17.752 -0.930 8.425 1.00 94.44 196 GLU A C 1
ATOM 1446 O O . GLU A 1 196 ? 17.285 -0.014 9.108 1.00 94.44 196 GLU A O 1
ATOM 1451 N N . GLY A 1 197 ? 19.007 -0.904 7.961 1.00 91.69 197 GLY A N 1
ATOM 1452 C CA . GLY A 1 197 ? 19.893 0.259 8.071 1.00 91.69 197 GLY A CA 1
ATOM 1453 C C . GLY A 1 197 ? 20.194 0.702 9.512 1.00 91.69 197 GLY A C 1
ATOM 1454 O O . GLY A 1 197 ? 20.508 1.865 9.761 1.00 91.69 197 GLY A O 1
ATOM 1455 N N . GLY A 1 198 ? 20.078 -0.216 10.475 1.00 92.25 198 GLY A N 1
ATOM 1456 C CA . GLY A 1 198 ? 20.284 0.073 11.896 1.00 92.25 198 GLY A CA 1
ATOM 1457 C C . GLY A 1 198 ? 19.090 0.735 12.590 1.00 92.25 198 GLY A C 1
ATOM 1458 O O . GLY A 1 198 ? 19.268 1.330 13.652 1.00 92.25 198 GLY A O 1
ATOM 1459 N N . ALA A 1 199 ? 17.881 0.647 12.021 1.00 95.75 199 ALA A N 1
ATOM 1460 C CA . ALA A 1 199 ? 16.663 1.090 12.694 1.00 95.75 199 ALA A CA 1
ATOM 1461 C C . ALA A 1 199 ? 16.512 0.422 14.078 1.00 95.75 199 ALA A C 1
ATOM 1463 O O . ALA A 1 199 ? 16.722 -0.779 14.239 1.00 95.75 199 ALA A O 1
ATOM 1464 N N . GLY A 1 200 ? 16.162 1.217 15.094 1.00 93.81 200 GLY A N 1
ATOM 1465 C CA . GLY A 1 200 ? 16.080 0.752 16.481 1.00 93.81 200 GLY A CA 1
ATOM 1466 C C . GLY A 1 200 ? 14.827 -0.080 16.775 1.00 93.81 200 GLY A C 1
ATOM 1467 O O . GLY A 1 200 ? 13.745 0.196 16.259 1.00 93.81 200 GLY A O 1
ATOM 1468 N N . THR A 1 201 ? 14.939 -1.049 17.686 1.00 96.88 201 THR A N 1
ATOM 1469 C CA . THR A 1 201 ? 13.823 -1.929 18.094 1.00 96.88 201 THR A CA 1
ATOM 1470 C C . THR A 1 201 ? 12.651 -1.183 18.738 1.00 96.88 201 THR A C 1
ATOM 1472 O O . THR A 1 201 ? 11.509 -1.616 18.619 1.00 96.88 201 THR A O 1
ATOM 1475 N N . SER A 1 202 ? 12.886 -0.016 19.347 1.00 97.88 202 SER A N 1
ATOM 1476 C CA . SER A 1 202 ? 11.812 0.848 19.858 1.00 97.88 202 SER A CA 1
ATOM 1477 C C . SER A 1 202 ? 10.862 1.334 18.756 1.00 97.88 202 SER A C 1
ATOM 1479 O O . SER A 1 202 ? 9.673 1.520 19.014 1.00 97.88 202 SER A O 1
ATOM 1481 N N . LEU A 1 203 ? 11.348 1.488 17.520 1.00 98.25 203 LEU A N 1
ATOM 1482 C CA . LEU A 1 203 ? 10.525 1.843 16.364 1.00 98.25 203 LEU A CA 1
ATOM 1483 C C . LEU A 1 203 ? 9.705 0.649 15.856 1.00 98.25 203 LEU A C 1
ATOM 1485 O O . LEU A 1 203 ? 8.577 0.843 15.400 1.00 98.25 203 LEU A O 1
ATOM 1489 N N . ALA A 1 204 ? 10.214 -0.582 15.997 1.00 97.69 204 ALA A N 1
ATOM 1490 C CA . ALA A 1 204 ? 9.418 -1.790 15.770 1.00 97.69 204 ALA A CA 1
ATOM 1491 C C . ALA A 1 204 ? 8.262 -1.871 16.775 1.00 97.69 204 ALA A C 1
ATOM 1493 O O . ALA A 1 204 ? 7.107 -1.968 16.366 1.00 97.69 204 ALA A O 1
ATOM 1494 N N . SER A 1 205 ? 8.545 -1.717 18.075 1.00 98.00 205 SER A N 1
ATOM 1495 C CA . SER A 1 205 ? 7.501 -1.674 19.112 1.00 98.00 205 SER A CA 1
ATOM 1496 C C . SER A 1 205 ? 6.480 -0.563 18.863 1.00 98.00 205 SER A C 1
ATOM 1498 O O . SER A 1 205 ? 5.278 -0.783 19.009 1.00 98.00 205 SER A O 1
ATOM 1500 N N . LEU A 1 206 ? 6.935 0.626 18.450 1.00 98.44 206 LEU A N 1
ATOM 1501 C CA . LEU A 1 206 ? 6.041 1.724 18.089 1.00 98.44 206 LEU A CA 1
ATOM 1502 C C . LEU A 1 206 ? 5.148 1.342 16.904 1.00 98.44 206 LEU A C 1
ATOM 1504 O O . LEU A 1 206 ? 3.939 1.555 16.966 1.00 98.44 206 LEU A O 1
ATOM 1508 N N . THR A 1 207 ? 5.714 0.743 15.859 1.00 98.44 207 THR A N 1
ATOM 1509 C CA . THR A 1 207 ? 4.959 0.273 14.690 1.00 98.44 207 THR A CA 1
ATOM 1510 C C . THR A 1 207 ? 3.897 -0.744 15.103 1.00 98.44 207 THR A C 1
ATOM 1512 O O . THR A 1 207 ? 2.722 -0.554 14.792 1.00 98.44 207 THR A O 1
ATOM 1515 N N . GLU A 1 208 ? 4.257 -1.759 15.893 1.00 97.50 208 GLU A N 1
ATOM 1516 C CA . GLU A 1 208 ? 3.300 -2.746 16.406 1.00 97.50 208 GLU A CA 1
ATOM 1517 C C . GLU A 1 208 ? 2.190 -2.104 17.257 1.00 97.50 208 GLU A C 1
ATOM 1519 O O . GLU A 1 208 ? 1.036 -2.530 17.174 1.00 97.50 208 GLU A O 1
ATOM 1524 N N . SER A 1 209 ? 2.488 -1.035 18.007 1.00 97.62 209 SER A N 1
ATOM 1525 C CA . SER A 1 209 ? 1.468 -0.291 18.761 1.00 97.62 209 SER A CA 1
ATOM 1526 C C . SER A 1 209 ? 0.436 0.393 17.852 1.00 97.62 209 SER A C 1
ATOM 1528 O O . SER A 1 209 ? -0.749 0.416 18.182 1.00 97.62 209 SER A O 1
ATOM 1530 N N . TYR A 1 210 ? 0.836 0.886 16.674 1.00 97.88 210 TYR A N 1
ATOM 1531 C CA . TYR A 1 210 ? -0.106 1.421 15.686 1.00 97.88 210 TYR A CA 1
ATOM 1532 C C . TYR A 1 210 ? -0.904 0.310 15.005 1.00 97.88 210 TYR A C 1
ATOM 1534 O O . TYR A 1 210 ? -2.115 0.454 14.849 1.00 97.88 210 TYR A O 1
ATOM 1542 N N . LEU A 1 211 ? -0.266 -0.815 14.671 1.00 97.00 211 LEU A N 1
ATOM 1543 C CA . LEU A 1 211 ? -0.955 -1.974 14.094 1.00 97.00 211 LEU A CA 1
ATOM 1544 C C . LEU A 1 211 ? -1.978 -2.581 15.059 1.00 97.00 211 LEU A C 1
ATOM 1546 O O . LEU A 1 211 ? -2.994 -3.103 14.614 1.00 97.00 211 LEU A O 1
ATOM 1550 N N . SER A 1 212 ? -1.757 -2.470 16.372 1.00 96.81 212 SER A N 1
ATOM 1551 C CA . SER A 1 212 ? -2.706 -2.945 17.390 1.00 96.81 212 SER A CA 1
ATOM 1552 C C . SER A 1 212 ? -4.057 -2.215 17.382 1.00 96.81 212 SER A C 1
ATOM 1554 O O . SER A 1 212 ? -5.015 -2.708 17.973 1.00 96.81 212 SER A O 1
ATOM 1556 N N . LYS A 1 213 ? -4.154 -1.067 16.695 1.00 96.75 213 LYS A N 1
ATOM 1557 C CA . LYS A 1 213 ? -5.419 -0.346 16.476 1.00 96.75 213 LYS A CA 1
ATOM 1558 C C . LYS A 1 213 ? -6.309 -1.036 15.439 1.00 96.75 213 LYS A C 1
ATOM 1560 O O . LYS A 1 213 ? -7.512 -0.807 15.422 1.00 96.75 213 LYS A O 1
ATOM 1565 N N . ILE A 1 214 ? -5.720 -1.857 14.570 1.00 98.19 214 ILE A N 1
ATOM 1566 C CA . ILE A 1 214 ? -6.417 -2.612 13.528 1.00 98.19 214 ILE A CA 1
ATOM 1567 C C . ILE A 1 214 ? -6.902 -3.938 14.124 1.00 98.19 214 ILE A C 1
ATOM 1569 O O . ILE A 1 214 ? -6.251 -4.511 14.999 1.00 98.19 214 ILE A O 1
ATOM 1573 N N . SER A 1 215 ? -8.036 -4.453 13.635 1.00 97.19 215 SER A N 1
ATOM 1574 C CA . SER A 1 215 ? -8.539 -5.766 14.059 1.00 97.19 215 SER A CA 1
ATOM 1575 C C . SER A 1 215 ? -7.452 -6.850 13.937 1.00 97.19 215 SER A C 1
ATOM 1577 O O . SER A 1 215 ? -6.843 -6.982 12.868 1.00 97.19 215 SER A O 1
ATOM 1579 N N . PRO A 1 216 ? -7.235 -7.689 14.971 1.00 97.62 216 PRO A N 1
ATOM 1580 C CA . PRO A 1 216 ? -6.278 -8.789 14.902 1.00 97.62 216 PRO A CA 1
ATOM 1581 C C . PRO A 1 216 ? -6.524 -9.756 13.736 1.00 97.62 216 PRO A C 1
ATOM 1583 O O . PRO A 1 216 ? -5.557 -10.294 13.199 1.00 97.62 216 PRO A O 1
ATOM 1586 N N . SER A 1 217 ? -7.780 -9.976 13.321 1.00 98.12 217 SER A N 1
ATOM 1587 C CA . SER A 1 217 ? -8.110 -10.833 12.168 1.00 98.12 217 SER A CA 1
ATOM 1588 C C . SER A 1 217 ? -7.507 -10.290 10.871 1.00 98.12 217 SER A C 1
ATOM 1590 O O . SER A 1 217 ? -6.852 -11.032 10.138 1.00 98.12 217 SER A O 1
ATOM 1592 N N . ILE A 1 218 ? -7.628 -8.981 10.647 1.00 98.50 218 ILE A N 1
ATOM 1593 C CA . ILE A 1 218 ? -7.063 -8.276 9.491 1.00 98.50 218 ILE A CA 1
ATOM 1594 C C . ILE A 1 218 ? -5.535 -8.300 9.534 1.00 98.50 218 ILE A C 1
ATOM 1596 O O . ILE A 1 218 ? -4.898 -8.662 8.547 1.00 98.50 218 ILE A O 1
ATOM 1600 N N . VAL A 1 219 ? -4.937 -7.964 10.682 1.00 98.38 219 VAL A N 1
ATOM 1601 C CA . VAL A 1 219 ? -3.472 -7.969 10.835 1.00 98.38 219 VAL A CA 1
ATOM 1602 C C . VAL A 1 219 ? -2.906 -9.368 10.587 1.00 98.38 219 VAL A C 1
ATOM 1604 O O . VAL A 1 219 ? -1.899 -9.520 9.901 1.00 98.38 219 VAL A O 1
ATOM 1607 N N . ASN A 1 220 ? -3.562 -10.415 11.089 1.00 97.25 220 ASN A N 1
ATOM 1608 C CA . ASN A 1 220 ? -3.137 -11.789 10.831 1.00 97.25 220 ASN A CA 1
ATOM 1609 C C . ASN A 1 220 ? -3.310 -12.173 9.359 1.00 97.25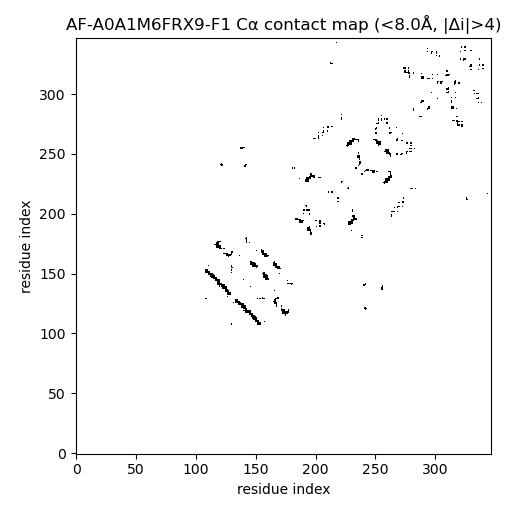 220 ASN A C 1
ATOM 1611 O O . ASN A 1 220 ? -2.432 -12.827 8.805 1.00 97.25 220 ASN A O 1
ATOM 1615 N N . ALA A 1 221 ? -4.405 -11.768 8.714 1.00 96.50 221 ALA A N 1
ATOM 1616 C CA . ALA A 1 221 ? -4.607 -12.030 7.295 1.00 96.50 221 ALA A CA 1
ATOM 1617 C C . ALA A 1 221 ? -3.549 -11.344 6.421 1.00 96.50 221 ALA A C 1
ATOM 1619 O O . ALA A 1 221 ? -3.096 -11.951 5.454 1.00 96.50 221 ALA A O 1
ATOM 1620 N N . PHE A 1 222 ? -3.110 -10.137 6.785 1.00 97.81 222 PHE A N 1
ATOM 1621 C CA . PHE A 1 222 ? -2.009 -9.431 6.126 1.00 97.81 222 PHE A CA 1
ATOM 1622 C C . PHE A 1 222 ? -0.731 -10.276 6.142 1.00 97.81 222 PHE A C 1
ATOM 1624 O O . PHE A 1 222 ? -0.239 -10.667 5.083 1.00 97.81 222 PHE A O 1
ATOM 1631 N N . TYR A 1 223 ? -0.264 -10.677 7.328 1.00 95.50 223 TYR A N 1
ATOM 1632 C CA . TYR A 1 223 ? 0.954 -11.487 7.442 1.00 95.50 223 TYR A CA 1
ATOM 1633 C C . TYR A 1 223 ? 0.803 -12.879 6.806 1.00 95.50 223 TYR A C 1
ATOM 1635 O O . TYR A 1 223 ? 1.710 -13.351 6.127 1.00 95.50 223 TYR A O 1
ATOM 1643 N N . ASN A 1 224 ? -0.357 -13.527 6.961 1.00 93.12 224 ASN A N 1
ATOM 1644 C CA . ASN A 1 224 ? -0.631 -14.833 6.349 1.00 93.12 224 ASN A CA 1
ATOM 1645 C C . ASN A 1 224 ? -0.678 -14.774 4.815 1.00 93.12 224 ASN A C 1
ATOM 1647 O O . ASN A 1 224 ? -0.455 -15.791 4.164 1.00 93.12 224 ASN A O 1
ATOM 1651 N N . SER A 1 225 ? -0.956 -13.599 4.245 1.00 84.31 225 SER A N 1
ATOM 1652 C CA . SER A 1 225 ? -0.938 -13.361 2.797 1.00 84.31 225 SER A CA 1
ATOM 1653 C C . SER A 1 225 ? 0.464 -13.021 2.277 1.00 84.31 225 SER A C 1
ATOM 1655 O O . SER A 1 225 ? 0.600 -12.581 1.140 1.00 84.31 225 SER A O 1
ATOM 1657 N N . GLY A 1 226 ? 1.502 -13.196 3.102 1.00 87.88 226 GLY A N 1
ATOM 1658 C CA . GLY A 1 226 ? 2.892 -12.933 2.738 1.00 87.88 226 GLY A CA 1
ATOM 1659 C C . GLY A 1 226 ? 3.289 -11.463 2.806 1.00 87.88 226 GLY A C 1
ATOM 1660 O O . GLY A 1 226 ? 4.392 -11.128 2.381 1.00 87.88 226 GLY A O 1
ATOM 1661 N N . TRP A 1 227 ? 2.428 -10.588 3.339 1.00 94.75 227 TRP A N 1
ATOM 1662 C CA . TRP A 1 227 ? 2.798 -9.193 3.502 1.00 94.75 227 TRP A CA 1
ATOM 1663 C C . TRP A 1 227 ? 3.757 -8.974 4.668 1.00 94.75 227 TRP A C 1
ATOM 1665 O O . TRP A 1 227 ? 3.664 -9.626 5.711 1.00 94.75 227 TRP A O 1
ATOM 1675 N N . ALA A 1 228 ? 4.640 -7.992 4.511 1.00 96.06 228 ALA A N 1
ATOM 1676 C CA . ALA A 1 228 ? 5.593 -7.595 5.533 1.00 96.06 228 ALA A CA 1
ATOM 1677 C C . ALA A 1 228 ? 5.689 -6.070 5.679 1.00 96.06 228 ALA A C 1
ATOM 1679 O O . ALA A 1 228 ? 5.267 -5.302 4.812 1.00 96.06 228 ALA A O 1
ATOM 1680 N N . ILE A 1 229 ? 6.229 -5.641 6.823 1.00 98.38 229 ILE A N 1
ATOM 1681 C CA . ILE A 1 229 ? 6.463 -4.234 7.156 1.00 98.38 229 ILE A CA 1
ATOM 1682 C C . ILE A 1 229 ? 7.919 -4.086 7.574 1.00 98.38 229 ILE A C 1
ATOM 1684 O O . ILE A 1 229 ? 8.352 -4.748 8.521 1.00 98.38 229 ILE A O 1
ATOM 1688 N N . THR A 1 230 ? 8.631 -3.180 6.915 1.00 97.75 230 THR A N 1
ATOM 1689 C CA . THR A 1 230 ? 10.023 -2.838 7.193 1.00 97.75 230 THR A CA 1
ATOM 1690 C C . THR A 1 230 ? 10.137 -1.398 7.671 1.00 97.75 230 THR A C 1
ATOM 1692 O O . THR A 1 230 ? 9.711 -0.471 6.985 1.00 97.75 230 THR A O 1
ATOM 1695 N N . VAL A 1 231 ? 10.771 -1.192 8.824 1.00 98.31 231 VAL A N 1
ATOM 1696 C CA . VAL A 1 231 ? 11.229 0.130 9.267 1.00 98.31 231 VAL A CA 1
ATOM 1697 C C . VAL A 1 231 ? 12.687 0.299 8.851 1.00 98.31 231 VAL A C 1
ATOM 1699 O O . VAL A 1 231 ? 13.537 -0.525 9.188 1.00 98.31 231 VAL A O 1
ATOM 1702 N N . THR A 1 232 ? 12.982 1.371 8.123 1.00 96.50 232 THR A N 1
ATOM 1703 C CA . THR A 1 232 ? 14.272 1.548 7.449 1.00 96.50 232 THR A CA 1
ATOM 1704 C C . THR A 1 232 ? 14.830 2.954 7.624 1.00 96.50 232 THR A C 1
ATOM 1706 O O . THR A 1 232 ? 14.091 3.941 7.627 1.00 96.50 232 THR A O 1
ATOM 1709 N N . THR A 1 233 ? 16.148 3.050 7.801 1.00 95.56 233 THR A N 1
ATOM 1710 C CA . THR A 1 233 ? 16.878 4.329 7.777 1.00 95.56 233 THR A CA 1
ATOM 1711 C C . THR A 1 233 ? 17.282 4.739 6.358 1.00 95.56 233 THR A C 1
ATOM 1713 O O . THR A 1 233 ? 17.708 5.877 6.159 1.00 95.56 233 THR A O 1
ATOM 1716 N N . TYR A 1 234 ? 17.143 3.843 5.374 1.00 91.88 234 TYR A N 1
ATOM 1717 C CA . TYR A 1 234 ? 17.391 4.157 3.972 1.00 91.88 234 TYR A CA 1
ATOM 1718 C C . TYR A 1 234 ? 16.310 5.090 3.424 1.00 91.88 234 TYR A C 1
ATOM 1720 O O . TYR A 1 234 ? 15.147 5.037 3.830 1.00 91.88 234 TYR A O 1
ATOM 1728 N N . ASP A 1 235 ? 16.688 5.939 2.468 1.00 91.06 235 ASP A N 1
ATOM 1729 C CA . ASP A 1 235 ? 15.721 6.783 1.774 1.00 91.06 235 ASP A CA 1
ATOM 1730 C C . ASP A 1 235 ? 14.781 5.911 0.932 1.00 91.06 235 ASP A C 1
ATOM 1732 O O . ASP A 1 235 ? 15.207 5.225 0.001 1.00 91.06 235 ASP A O 1
ATOM 1736 N N . ILE A 1 236 ? 13.494 5.923 1.278 1.00 90.88 236 ILE A N 1
ATOM 1737 C CA . ILE A 1 236 ? 12.515 4.984 0.723 1.00 90.88 236 ILE A CA 1
ATOM 1738 C C . ILE A 1 236 ? 12.317 5.196 -0.782 1.00 90.88 236 ILE A C 1
ATOM 1740 O O . ILE A 1 236 ? 12.250 4.226 -1.544 1.00 90.88 236 ILE A O 1
ATOM 1744 N N . ALA A 1 237 ? 12.223 6.460 -1.206 1.00 85.94 237 ALA A N 1
ATOM 1745 C CA . ALA A 1 237 ? 11.941 6.823 -2.589 1.00 85.94 237 ALA A CA 1
ATOM 1746 C C . ALA A 1 237 ? 13.052 6.343 -3.524 1.00 85.94 237 ALA A C 1
ATOM 1748 O O . ALA A 1 237 ? 12.778 5.671 -4.518 1.00 85.94 237 ALA A O 1
ATOM 1749 N N . SER A 1 238 ? 14.307 6.628 -3.192 1.00 81.19 238 SER A N 1
ATOM 1750 C CA . SER A 1 238 ? 15.439 6.213 -4.018 1.00 81.19 238 SER A CA 1
ATOM 1751 C C . SER A 1 238 ? 15.730 4.716 -3.897 1.00 81.19 238 SER A C 1
ATOM 1753 O O . SER A 1 238 ? 15.962 4.066 -4.914 1.00 81.19 238 SER A O 1
ATOM 1755 N N . THR A 1 239 ? 15.655 4.144 -2.692 1.00 83.19 239 THR A N 1
ATOM 1756 C CA . THR A 1 239 ? 16.092 2.760 -2.435 1.00 83.19 239 THR A CA 1
ATOM 1757 C C . THR A 1 239 ? 15.114 1.724 -2.982 1.00 83.19 239 THR A C 1
ATOM 1759 O O . THR A 1 239 ? 15.533 0.775 -3.643 1.00 83.19 239 THR A O 1
ATOM 1762 N N . TYR A 1 240 ? 13.811 1.888 -2.729 1.00 80.44 240 TYR A N 1
ATOM 1763 C CA . TYR A 1 240 ? 12.822 0.855 -3.070 1.00 80.44 240 TYR A CA 1
ATOM 1764 C C . TYR A 1 240 ? 11.933 1.243 -4.251 1.00 80.44 240 TYR A C 1
ATOM 1766 O O . TYR A 1 240 ? 11.468 0.361 -4.974 1.00 80.44 240 TYR A O 1
ATOM 1774 N N . TYR A 1 241 ? 11.723 2.543 -4.484 1.00 76.06 241 TYR A N 1
ATOM 1775 C CA . TYR A 1 241 ? 10.903 3.038 -5.595 1.00 76.06 241 TYR A CA 1
ATOM 1776 C C . TYR A 1 241 ? 11.732 3.505 -6.807 1.00 76.06 241 TYR A C 1
ATOM 1778 O O . TYR A 1 241 ? 11.190 3.619 -7.909 1.00 76.06 241 TYR A O 1
ATOM 1786 N N . GLY A 1 242 ? 13.037 3.743 -6.631 1.00 72.44 242 GLY A N 1
ATOM 1787 C CA . GLY A 1 242 ? 13.937 4.218 -7.685 1.00 72.44 242 GLY A CA 1
ATOM 1788 C C . GLY A 1 242 ? 13.692 5.659 -8.128 1.00 72.44 242 GLY A C 1
ATOM 1789 O O . GLY A 1 242 ? 14.056 6.027 -9.240 1.00 72.44 242 GLY A O 1
ATOM 1790 N N . SER A 1 243 ? 13.042 6.477 -7.296 1.00 69.88 243 SER A N 1
ATOM 1791 C CA . SER A 1 243 ? 12.790 7.884 -7.604 1.00 69.88 243 SER A CA 1
ATOM 1792 C C . SER A 1 243 ? 13.653 8.803 -6.757 1.00 69.88 243 SER A C 1
ATOM 1794 O O . SER A 1 243 ? 13.634 8.744 -5.532 1.00 69.88 243 SER A O 1
ATOM 1796 N N . THR A 1 244 ? 14.350 9.720 -7.421 1.00 70.25 244 THR A N 1
ATOM 1797 C CA . THR A 1 244 ? 15.070 10.828 -6.783 1.00 70.25 244 THR A CA 1
ATOM 1798 C C . THR A 1 244 ? 14.231 12.106 -6.693 1.00 70.25 244 THR A C 1
ATOM 1800 O O . THR A 1 244 ? 14.665 13.080 -6.085 1.00 70.25 244 THR A O 1
ATOM 1803 N N . SER A 1 245 ? 13.024 12.124 -7.274 1.00 74.62 245 SER A N 1
ATOM 1804 C CA . SER A 1 245 ? 12.165 13.315 -7.364 1.00 74.62 245 SER A CA 1
ATOM 1805 C C . SER A 1 245 ? 11.016 13.348 -6.353 1.00 74.62 245 SER A C 1
ATOM 1807 O O . SER A 1 245 ? 10.422 14.404 -6.155 1.00 74.62 245 SER A O 1
ATOM 1809 N N . LEU A 1 246 ? 10.700 12.223 -5.699 1.00 71.75 246 LEU A N 1
ATOM 1810 C CA . LEU A 1 246 ? 9.606 12.136 -4.719 1.00 71.75 246 LEU A CA 1
ATOM 1811 C C . LEU A 1 246 ? 9.964 12.708 -3.334 1.00 71.75 246 LEU A C 1
ATOM 1813 O O . LEU A 1 246 ? 9.078 12.878 -2.499 1.00 71.75 246 LEU A O 1
ATOM 1817 N N . GLY A 1 247 ? 11.239 13.037 -3.099 1.00 79.00 247 GLY A N 1
ATOM 1818 C CA . GLY A 1 247 ? 11.726 13.500 -1.800 1.00 79.00 247 GLY A CA 1
ATOM 1819 C C . GLY A 1 247 ? 11.626 12.429 -0.707 1.00 79.00 247 GLY A C 1
ATOM 1820 O O . GLY A 1 247 ? 11.426 11.247 -0.980 1.00 79.00 247 GLY A O 1
ATOM 1821 N N . THR A 1 248 ? 11.775 12.848 0.552 1.00 84.12 248 THR A N 1
ATOM 1822 C CA . THR A 1 248 ? 11.732 11.936 1.702 1.00 84.12 248 THR A CA 1
ATOM 1823 C C . THR A 1 248 ? 10.301 11.501 2.009 1.00 84.12 248 THR A C 1
ATOM 1825 O O . THR A 1 248 ? 9.455 12.315 2.384 1.00 84.12 248 THR A O 1
ATOM 1828 N N . LEU A 1 249 ? 10.043 10.197 1.906 1.00 90.94 249 LEU A N 1
ATOM 1829 C CA . LEU A 1 249 ? 8.743 9.599 2.207 1.00 90.94 249 LEU A CA 1
ATOM 1830 C C . LEU A 1 249 ? 8.659 9.154 3.672 1.00 90.94 249 LEU A C 1
ATOM 1832 O O . LEU A 1 249 ? 9.614 8.619 4.230 1.00 90.94 249 LEU A O 1
ATOM 1836 N N . ALA A 1 250 ? 7.494 9.348 4.296 1.00 95.31 250 ALA A N 1
ATOM 1837 C CA . ALA A 1 250 ? 7.222 8.820 5.636 1.00 95.31 250 ALA A CA 1
ATOM 1838 C C . ALA A 1 250 ? 6.943 7.308 5.612 1.00 95.31 250 ALA A C 1
ATOM 1840 O O . ALA A 1 250 ? 7.334 6.592 6.534 1.00 95.31 250 ALA A O 1
ATOM 1841 N N . GLY A 1 251 ? 6.302 6.838 4.546 1.00 95.94 251 GLY A N 1
ATOM 1842 C CA . GLY A 1 251 ? 6.077 5.434 4.260 1.00 95.94 251 GLY A CA 1
ATOM 1843 C C . GLY A 1 251 ? 5.792 5.216 2.778 1.00 95.94 251 GLY A C 1
ATOM 1844 O O . GLY A 1 251 ? 5.665 6.179 2.018 1.00 95.94 251 GLY A O 1
ATOM 1845 N N . LEU A 1 252 ? 5.779 3.951 2.373 1.00 92.56 252 LEU A N 1
ATOM 1846 C CA . LEU A 1 252 ? 5.451 3.523 1.021 1.00 92.56 252 LEU A CA 1
ATOM 1847 C C . LEU A 1 252 ? 4.919 2.093 1.039 1.00 92.56 252 LEU A C 1
ATOM 1849 O O . LEU A 1 252 ? 5.595 1.179 1.514 1.00 92.56 252 LEU A O 1
ATOM 1853 N N . THR A 1 253 ? 3.772 1.890 0.406 1.00 92.31 253 THR A N 1
ATOM 1854 C CA . THR A 1 253 ? 3.233 0.560 0.122 1.00 92.31 253 THR A CA 1
ATOM 1855 C C . THR A 1 253 ? 3.624 0.098 -1.279 1.00 92.31 253 THR A C 1
ATOM 1857 O O . THR A 1 253 ? 3.232 0.691 -2.284 1.00 92.31 253 THR A O 1
ATOM 1860 N N . MET A 1 254 ? 4.365 -1.004 -1.361 1.00 83.06 254 MET A N 1
ATOM 1861 C CA . MET A 1 254 ? 4.718 -1.687 -2.605 1.00 83.06 254 MET A CA 1
ATOM 1862 C C . MET A 1 254 ? 3.838 -2.923 -2.793 1.00 83.06 254 MET A C 1
ATOM 1864 O O . MET A 1 254 ? 4.191 -4.030 -2.386 1.00 83.06 254 MET A O 1
ATOM 1868 N N . THR A 1 255 ? 2.691 -2.736 -3.445 1.00 80.25 255 THR A N 1
ATOM 1869 C CA . THR A 1 255 ? 1.685 -3.790 -3.657 1.00 80.25 255 THR A CA 1
ATOM 1870 C C . THR A 1 255 ? 2.220 -4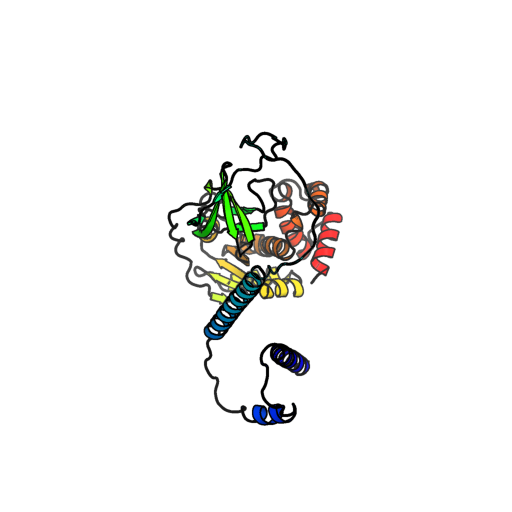.994 -4.429 1.00 80.25 255 THR A C 1
ATOM 1872 O O . THR A 1 255 ? 1.978 -6.127 -4.027 1.00 80.25 255 THR A O 1
ATOM 1875 N N . GLY A 1 256 ? 3.038 -4.772 -5.463 1.00 71.19 256 GLY A N 1
ATOM 1876 C CA . GLY A 1 256 ? 3.675 -5.844 -6.238 1.00 71.19 256 GLY A CA 1
ATOM 1877 C C . GLY A 1 256 ? 4.734 -6.650 -5.474 1.00 71.19 256 GLY A C 1
ATOM 1878 O O . GLY A 1 256 ? 5.176 -7.681 -5.969 1.00 71.19 256 GLY A O 1
ATOM 1879 N N . ARG A 1 257 ? 5.143 -6.196 -4.280 1.00 76.62 257 ARG A N 1
ATOM 1880 C CA . ARG A 1 257 ? 6.092 -6.891 -3.390 1.00 76.62 257 ARG A CA 1
ATOM 1881 C C . ARG A 1 257 ? 5.456 -7.358 -2.082 1.00 76.62 257 ARG A C 1
ATOM 1883 O O . ARG A 1 257 ? 6.168 -7.898 -1.242 1.00 76.62 257 ARG A O 1
ATOM 1890 N N . SER A 1 258 ? 4.165 -7.089 -1.879 1.00 86.94 258 SER A N 1
ATOM 1891 C CA . SER A 1 258 ? 3.493 -7.274 -0.590 1.00 86.94 258 SER A CA 1
ATOM 1892 C C . SER A 1 258 ? 4.299 -6.670 0.573 1.00 86.94 258 SER A C 1
ATOM 1894 O O . SER A 1 258 ? 4.490 -7.288 1.616 1.00 86.94 258 SER A O 1
ATOM 1896 N N . MET A 1 259 ? 4.822 -5.455 0.391 1.00 93.00 259 MET A N 1
ATOM 1897 C CA . MET A 1 259 ? 5.734 -4.832 1.353 1.00 93.00 259 MET A CA 1
ATOM 1898 C C . MET A 1 259 ? 5.305 -3.409 1.690 1.00 93.00 259 MET A C 1
ATOM 1900 O O . MET A 1 259 ? 4.961 -2.635 0.798 1.00 93.00 259 MET A O 1
ATOM 1904 N N . ILE A 1 260 ? 5.384 -3.049 2.968 1.00 97.06 260 ILE A N 1
ATOM 1905 C CA . ILE A 1 260 ? 5.293 -1.665 3.442 1.00 97.06 260 ILE A CA 1
ATOM 1906 C C . ILE A 1 260 ? 6.660 -1.246 3.974 1.00 97.06 260 ILE A C 1
ATOM 1908 O O . ILE A 1 260 ? 7.225 -1.918 4.834 1.00 97.06 260 ILE A O 1
ATOM 1912 N N . TYR A 1 261 ? 7.156 -0.102 3.519 1.00 96.94 261 TYR A N 1
ATOM 1913 C CA . TYR A 1 261 ? 8.331 0.552 4.083 1.00 96.94 261 TYR A CA 1
ATOM 1914 C C . TYR A 1 261 ? 7.902 1.753 4.920 1.00 96.94 261 TYR A C 1
ATOM 1916 O O . TYR A 1 261 ? 7.071 2.545 4.484 1.00 96.94 261 TYR A O 1
ATOM 1924 N N . LEU A 1 262 ? 8.483 1.908 6.107 1.00 98.31 262 LEU A N 1
ATOM 1925 C CA . LEU A 1 262 ? 8.286 3.051 6.998 1.00 98.31 262 LEU A CA 1
ATOM 1926 C C . LEU A 1 262 ? 9.639 3.685 7.308 1.00 98.31 262 LEU A C 1
ATOM 1928 O O . LEU A 1 262 ? 10.593 2.990 7.663 1.00 98.31 262 LEU A O 1
ATOM 1932 N N . ALA A 1 263 ? 9.730 5.009 7.206 1.00 97.88 263 ALA A N 1
ATOM 1933 C CA . ALA A 1 263 ? 10.968 5.701 7.536 1.00 97.88 263 ALA A CA 1
ATOM 1934 C C . ALA A 1 263 ? 11.210 5.617 9.049 1.00 97.88 263 ALA A C 1
ATOM 1936 O O . ALA A 1 263 ? 10.277 5.768 9.842 1.00 97.88 263 ALA A O 1
ATOM 1937 N N . ALA A 1 264 ? 12.463 5.399 9.449 1.00 97.56 264 ALA A N 1
ATOM 1938 C CA . ALA A 1 264 ? 12.872 5.172 10.833 1.00 97.56 264 ALA A CA 1
ATOM 1939 C C . ALA A 1 264 ? 12.809 6.442 11.708 1.00 97.56 264 ALA A C 1
ATOM 1941 O O . ALA A 1 264 ? 13.816 6.936 12.212 1.00 97.56 264 ALA A O 1
ATOM 1942 N N . SER A 1 265 ? 11.605 6.971 11.921 1.00 97.94 265 SER A N 1
ATOM 1943 C CA . SER A 1 265 ? 11.325 8.035 12.882 1.00 97.94 265 SER A CA 1
ATOM 1944 C C . SER A 1 265 ? 9.928 7.875 13.479 1.00 97.94 265 SER A C 1
ATOM 1946 O O . SER A 1 265 ? 8.998 7.421 12.808 1.00 97.94 265 SER A O 1
ATOM 1948 N N . SER A 1 266 ? 9.749 8.301 14.732 1.00 97.81 266 SER A N 1
ATOM 1949 C CA . SER A 1 266 ? 8.446 8.221 15.404 1.00 97.81 266 SER A CA 1
ATOM 1950 C C . SER A 1 266 ? 7.360 9.019 14.679 1.00 97.81 266 SER A C 1
ATOM 1952 O O . SER A 1 266 ? 6.226 8.559 14.588 1.00 97.81 266 SER A O 1
ATOM 1954 N N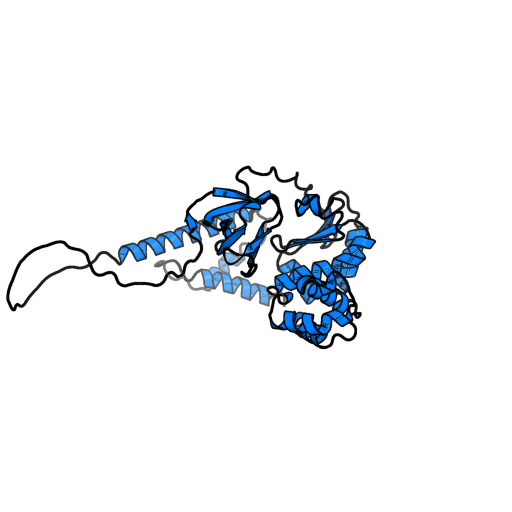 . ASN A 1 267 ? 7.710 10.184 14.120 1.00 97.50 267 ASN A N 1
ATOM 1955 C CA . ASN A 1 267 ? 6.781 11.019 13.356 1.00 97.50 267 ASN A CA 1
ATOM 1956 C C . ASN A 1 267 ? 6.356 10.343 12.042 1.00 97.50 267 ASN A C 1
ATOM 1958 O O . ASN A 1 267 ? 5.179 10.363 11.688 1.00 97.50 267 ASN A O 1
ATOM 1962 N N . SER A 1 268 ? 7.297 9.715 11.332 1.00 97.31 268 SER A N 1
ATOM 1963 C CA . SER A 1 268 ? 6.993 8.973 10.105 1.00 97.31 268 SER A CA 1
ATOM 1964 C C . SER A 1 268 ? 6.067 7.794 10.393 1.00 97.31 268 SER A C 1
ATOM 1966 O O . SER A 1 268 ? 5.021 7.679 9.762 1.00 97.31 268 SER A O 1
ATOM 1968 N N . ILE A 1 269 ? 6.390 6.981 11.402 1.00 98.25 269 ILE A N 1
ATOM 1969 C CA . ILE A 1 269 ? 5.580 5.821 11.805 1.00 98.25 269 ILE A CA 1
ATOM 1970 C C . ILE A 1 269 ? 4.180 6.254 12.245 1.00 98.25 269 ILE A C 1
ATOM 1972 O O . ILE A 1 269 ? 3.196 5.670 11.799 1.00 98.25 269 ILE A O 1
ATOM 1976 N N . GLN A 1 270 ? 4.074 7.306 13.063 1.00 96.31 270 GLN A N 1
ATOM 1977 C CA . GLN A 1 270 ? 2.786 7.837 13.511 1.00 96.31 270 GLN A CA 1
ATOM 1978 C C . GLN A 1 270 ? 1.874 8.233 12.350 1.00 96.31 270 GLN A C 1
ATOM 1980 O O . GLN A 1 270 ? 0.665 8.014 12.419 1.00 96.31 270 GLN A O 1
ATOM 1985 N N . ARG A 1 271 ? 2.444 8.840 11.308 1.00 94.31 271 ARG A N 1
ATOM 1986 C CA . ARG A 1 271 ? 1.688 9.317 10.149 1.00 94.31 271 ARG A CA 1
ATOM 1987 C C . ARG A 1 271 ? 1.373 8.205 9.154 1.00 94.31 271 ARG A C 1
ATOM 1989 O O . ARG A 1 271 ? 0.301 8.228 8.567 1.00 94.31 271 ARG A O 1
ATOM 1996 N N . ALA A 1 272 ? 2.293 7.262 8.962 1.00 97.06 272 ALA A N 1
ATOM 1997 C CA . ALA A 1 272 ? 2.250 6.342 7.833 1.00 97.06 272 ALA A CA 1
ATOM 1998 C C . ALA A 1 272 ? 1.810 4.916 8.195 1.00 97.06 272 ALA A C 1
ATOM 2000 O O . ALA A 1 272 ? 1.192 4.267 7.366 1.00 97.06 272 ALA A O 1
ATOM 2001 N N . ALA A 1 273 ? 2.060 4.406 9.407 1.00 98.19 273 ALA A N 1
ATOM 2002 C CA . ALA A 1 273 ? 1.924 2.966 9.675 1.00 98.19 273 ALA A CA 1
ATOM 2003 C C . ALA A 1 273 ? 0.534 2.390 9.346 1.00 98.19 273 ALA A C 1
ATOM 2005 O O . ALA A 1 273 ? 0.435 1.383 8.652 1.00 98.19 273 ALA A O 1
ATOM 2006 N N . VAL A 1 274 ? -0.539 3.032 9.819 1.00 98.31 274 VAL A N 1
ATOM 2007 C CA . VAL A 1 274 ? -1.916 2.573 9.553 1.00 98.31 274 VAL A CA 1
ATOM 2008 C C . VAL A 1 274 ? -2.389 2.995 8.157 1.00 98.31 274 VAL A C 1
ATOM 2010 O O . VAL A 1 274 ? -3.152 2.267 7.531 1.00 98.31 274 VAL A O 1
ATOM 2013 N N . HIS A 1 275 ? -1.916 4.138 7.649 1.00 97.19 275 HIS A N 1
ATOM 2014 C CA . HIS A 1 275 ? -2.227 4.625 6.299 1.00 97.19 275 HIS A CA 1
ATOM 2015 C C . HIS A 1 275 ? -1.703 3.673 5.219 1.00 97.19 275 HIS A C 1
ATOM 2017 O O . HIS A 1 275 ? -2.473 3.175 4.405 1.00 97.19 275 HIS A O 1
ATOM 2023 N N . GLU A 1 276 ? -0.415 3.334 5.266 1.00 98.06 276 GLU A N 1
ATOM 2024 C CA . GLU A 1 276 ? 0.198 2.375 4.344 1.00 98.06 276 GLU A CA 1
ATOM 2025 C C . GLU A 1 276 ? -0.421 0.979 4.495 1.00 98.06 276 GLU A C 1
ATOM 2027 O O . GLU A 1 276 ? -0.651 0.270 3.516 1.00 98.06 276 GLU A O 1
ATOM 2032 N N . PHE A 1 277 ? -0.798 0.593 5.719 1.00 98.62 277 PHE A N 1
ATOM 2033 C CA . PHE A 1 277 ? -1.582 -0.625 5.913 1.00 98.62 277 PHE A CA 1
ATOM 2034 C C . PHE A 1 277 ? -2.928 -0.557 5.174 1.00 98.62 277 PHE A C 1
ATOM 2036 O O . PHE A 1 277 ? -3.361 -1.558 4.612 1.00 98.62 277 PHE A O 1
ATOM 2043 N N . GLY A 1 278 ? -3.568 0.612 5.118 1.00 97.88 278 GLY A N 1
ATOM 2044 C CA . GLY A 1 278 ? -4.778 0.849 4.330 1.00 97.88 278 GLY A CA 1
ATOM 2045 C C . GLY A 1 278 ? -4.583 0.570 2.838 1.00 97.88 278 GLY A C 1
ATOM 2046 O O . GLY A 1 278 ? -5.413 -0.112 2.241 1.00 97.88 278 GLY A O 1
ATOM 2047 N N . HIS A 1 279 ? -3.462 0.992 2.249 1.00 95.88 279 HIS A N 1
ATOM 2048 C CA . HIS A 1 279 ? -3.109 0.658 0.859 1.00 95.88 279 HIS A CA 1
ATOM 2049 C C . HIS A 1 279 ? -2.905 -0.845 0.651 1.00 95.88 279 HIS A C 1
ATOM 2051 O O . HIS A 1 279 ? -3.381 -1.422 -0.331 1.00 95.88 279 HIS A O 1
ATOM 2057 N N . ALA A 1 280 ? -2.234 -1.514 1.589 1.00 95.31 280 ALA A N 1
ATOM 2058 C CA . ALA A 1 280 ? -2.083 -2.964 1.532 1.00 95.31 280 ALA A CA 1
ATOM 2059 C C . ALA A 1 280 ? -3.433 -3.682 1.662 1.00 95.31 280 ALA A C 1
ATOM 2061 O O . ALA A 1 280 ? -3.709 -4.624 0.923 1.00 95.31 280 ALA A O 1
ATOM 2062 N N . PHE A 1 281 ? -4.297 -3.206 2.556 1.00 97.44 281 PHE A N 1
ATOM 2063 C CA . PHE A 1 281 ? -5.642 -3.729 2.754 1.00 97.44 281 PHE A CA 1
ATOM 2064 C C . PHE A 1 281 ? -6.525 -3.540 1.514 1.00 97.44 281 PHE A C 1
ATOM 2066 O O . PHE A 1 281 ? -7.251 -4.465 1.145 1.00 97.44 281 PHE A O 1
ATOM 2073 N N . ASP A 1 282 ? -6.424 -2.394 0.835 1.00 95.50 282 ASP A N 1
ATOM 2074 C CA . ASP A 1 282 ? -7.059 -2.152 -0.465 1.00 95.50 282 ASP A CA 1
ATOM 2075 C C . ASP A 1 282 ? -6.605 -3.212 -1.482 1.00 95.50 282 ASP A C 1
ATOM 2077 O O . ASP A 1 282 ? -7.421 -3.938 -2.053 1.00 95.50 282 ASP A O 1
ATOM 2081 N N . CYS A 1 283 ? -5.292 -3.409 -1.623 1.00 90.31 283 CYS A N 1
ATOM 2082 C CA . CYS A 1 283 ? -4.728 -4.423 -2.514 1.00 90.31 283 CYS A CA 1
ATOM 2083 C C . CYS A 1 283 ? -5.193 -5.849 -2.166 1.00 90.31 283 CYS A C 1
ATOM 2085 O O . CYS A 1 283 ? -5.597 -6.598 -3.056 1.00 90.31 283 CYS A O 1
ATOM 2087 N N . MET A 1 284 ? -5.180 -6.229 -0.884 1.00 92.69 284 MET A N 1
ATOM 2088 C CA . MET A 1 284 ? -5.628 -7.547 -0.409 1.00 92.69 284 MET A CA 1
ATOM 2089 C C . MET A 1 284 ? -7.102 -7.830 -0.727 1.00 92.69 284 MET A C 1
ATOM 2091 O O . MET A 1 284 ? -7.502 -8.991 -0.782 1.00 92.69 284 MET A O 1
ATOM 2095 N N . ASN A 1 285 ? -7.904 -6.786 -0.936 1.00 90.94 285 ASN A N 1
ATOM 2096 C CA . ASN A 1 285 ? -9.329 -6.883 -1.238 1.00 90.94 285 ASN A CA 1
ATOM 2097 C C . ASN A 1 285 ? -9.659 -6.615 -2.715 1.00 90.94 285 ASN A C 1
ATOM 2099 O O . ASN A 1 285 ? -10.834 -6.468 -3.053 1.00 90.94 285 ASN A O 1
ATOM 2103 N N . GLY A 1 286 ? -8.653 -6.572 -3.595 1.00 86.38 286 GLY A N 1
ATOM 2104 C CA . GLY A 1 286 ? -8.856 -6.361 -5.029 1.00 86.38 286 GLY A CA 1
ATOM 2105 C C . GLY A 1 286 ? -9.114 -4.903 -5.412 1.00 86.38 286 GLY A C 1
ATOM 2106 O O . GLY A 1 286 ? -9.865 -4.645 -6.348 1.00 86.38 286 GLY A O 1
ATOM 2107 N N . PHE A 1 287 ? -8.500 -3.960 -4.697 1.00 89.50 287 PHE A N 1
ATOM 2108 C CA . PHE A 1 287 ? -8.589 -2.515 -4.934 1.00 89.50 287 PHE A CA 1
ATOM 2109 C C . PHE A 1 287 ? -10.024 -1.949 -4.916 1.00 89.50 287 PHE A C 1
ATOM 2111 O O . PHE A 1 287 ? -10.436 -1.283 -5.874 1.00 89.50 287 PHE A O 1
ATOM 2118 N N . PRO A 1 288 ? -10.817 -2.171 -3.846 1.00 90.00 288 PRO A N 1
ATOM 2119 C CA . PRO A 1 288 ? -12.129 -1.548 -3.691 1.00 90.00 288 PRO A CA 1
ATOM 2120 C C . PRO A 1 288 ? -12.110 -0.022 -3.860 1.00 90.00 288 PRO A C 1
ATOM 2122 O O . PRO A 1 288 ? -13.099 0.525 -4.349 1.00 90.00 288 PRO A O 1
ATOM 2125 N N . SER A 1 289 ? -11.001 0.660 -3.556 1.00 92.62 289 SER A N 1
ATOM 2126 C CA . SER A 1 289 ? -10.824 2.101 -3.796 1.00 92.62 289 SER A CA 1
ATOM 2127 C C . SER A 1 289 ? -10.987 2.532 -5.265 1.00 92.62 289 SER A C 1
ATOM 2129 O O . SER A 1 289 ? -11.245 3.705 -5.561 1.00 92.62 289 SER A O 1
ATOM 2131 N N . GLN A 1 290 ? -10.834 1.585 -6.195 1.00 90.38 290 GLN A N 1
ATOM 2132 C CA . GLN A 1 290 ? -10.953 1.779 -7.639 1.00 90.38 290 GLN A CA 1
ATOM 2133 C C . GLN A 1 290 ? -12.323 1.370 -8.189 1.00 90.38 290 GLN A C 1
ATOM 2135 O O . GLN A 1 290 ? -12.587 1.595 -9.375 1.00 90.38 290 GLN A O 1
ATOM 2140 N N . SER A 1 291 ? -13.190 0.791 -7.357 1.00 91.12 291 SER A N 1
ATOM 2141 C CA . SER A 1 291 ? -14.547 0.410 -7.751 1.00 91.12 291 SER A CA 1
ATOM 2142 C C . SER A 1 291 ? -15.412 1.634 -8.063 1.00 91.12 291 SER A C 1
ATOM 2144 O O . SER A 1 291 ? -15.211 2.715 -7.504 1.00 91.12 291 SER A O 1
ATOM 2146 N N . GLU A 1 292 ? -16.407 1.459 -8.934 1.00 94.88 292 GLU A N 1
ATOM 2147 C CA . GLU A 1 292 ? -17.377 2.519 -9.241 1.00 94.88 292 GLU A CA 1
ATOM 2148 C C . GLU A 1 292 ? -18.163 2.953 -7.996 1.00 94.88 292 GLU A C 1
ATOM 2150 O O . GLU A 1 292 ? -18.378 4.145 -7.785 1.00 94.88 292 GLU A O 1
ATOM 2155 N N . GLU A 1 293 ? -18.511 2.001 -7.122 1.00 97.00 293 GLU A N 1
ATOM 2156 C CA . GLU A 1 293 ? -19.168 2.278 -5.840 1.00 97.00 293 GLU A CA 1
ATOM 2157 C C . GLU A 1 293 ? -18.324 3.229 -4.982 1.00 97.00 293 GLU A C 1
ATOM 2159 O O . GLU A 1 293 ? -18.802 4.283 -4.558 1.00 97.00 293 GLU A O 1
ATOM 2164 N N . PHE A 1 294 ? -17.050 2.898 -4.756 1.00 96.81 294 PHE A N 1
ATOM 2165 C CA . PHE A 1 294 ? -16.205 3.714 -3.890 1.00 96.81 294 PHE A CA 1
ATOM 2166 C C . PHE A 1 294 ? -15.841 5.059 -4.522 1.00 96.81 294 PHE A C 1
ATOM 2168 O O . PHE A 1 294 ? -15.769 6.065 -3.821 1.00 96.81 294 PHE A O 1
ATOM 2175 N N . LYS A 1 295 ? -15.661 5.120 -5.846 1.00 96.00 295 LYS A N 1
ATOM 2176 C CA . LYS A 1 295 ? -15.445 6.388 -6.562 1.00 96.00 295 LYS A CA 1
ATOM 2177 C C . LYS A 1 295 ? -16.649 7.323 -6.448 1.00 96.00 295 LYS A C 1
ATOM 2179 O O . LYS A 1 295 ? -16.453 8.533 -6.314 1.00 96.00 295 LYS A O 1
ATOM 2184 N N . ALA A 1 296 ? -17.871 6.790 -6.468 1.00 97.44 296 ALA A N 1
ATOM 2185 C CA . ALA A 1 296 ? -19.074 7.578 -6.212 1.00 97.44 296 ALA A CA 1
ATOM 2186 C C . ALA A 1 296 ? -19.070 8.134 -4.778 1.00 97.44 296 ALA A C 1
ATOM 2188 O O . ALA A 1 296 ? -19.194 9.344 -4.600 1.00 97.44 296 ALA A O 1
ATOM 2189 N N . ILE A 1 297 ? -18.806 7.284 -3.777 1.00 97.06 297 ILE A N 1
ATOM 2190 C CA . ILE A 1 297 ? -18.687 7.697 -2.366 1.00 97.06 297 ILE A CA 1
ATOM 2191 C C . ILE A 1 297 ? -17.619 8.784 -2.196 1.00 97.06 297 ILE A C 1
ATOM 2193 O O . ILE A 1 297 ? -17.891 9.833 -1.619 1.00 97.06 297 ILE A O 1
ATOM 2197 N N . PHE A 1 298 ? -16.425 8.572 -2.751 1.00 95.56 298 PHE A N 1
ATOM 2198 C CA . PHE A 1 298 ? -15.333 9.541 -2.736 1.00 95.56 298 PHE A CA 1
ATOM 2199 C C . PHE A 1 298 ? -15.769 10.897 -3.297 1.00 95.56 298 PHE A C 1
ATOM 2201 O O . PHE A 1 298 ? -15.524 11.928 -2.675 1.00 95.56 298 PHE A O 1
ATOM 2208 N N . ASN A 1 299 ? -16.423 10.928 -4.459 1.00 95.00 299 ASN A N 1
ATOM 2209 C CA . ASN A 1 299 ? -16.839 12.188 -5.072 1.00 95.00 299 ASN A CA 1
ATOM 2210 C C . ASN A 1 299 ? -17.869 12.952 -4.235 1.00 95.00 299 ASN A C 1
ATOM 2212 O O . ASN A 1 299 ? -17.858 14.183 -4.261 1.00 95.00 299 ASN A O 1
ATOM 2216 N N . GLU A 1 300 ? -18.706 12.242 -3.486 1.00 95.25 300 GLU A N 1
ATOM 2217 C CA . GLU A 1 300 ? -19.706 12.842 -2.608 1.00 95.25 300 GLU A CA 1
ATOM 2218 C C . GLU A 1 300 ? -19.130 13.291 -1.257 1.00 95.25 300 GLU A C 1
ATOM 2220 O O . GLU A 1 300 ? -19.474 14.366 -0.768 1.00 95.25 300 GLU A O 1
ATOM 2225 N N . GLU A 1 301 ? -18.242 12.499 -0.652 1.00 94.69 301 GLU A N 1
ATOM 2226 C CA . GLU A 1 301 ? -17.821 12.682 0.743 1.00 94.69 301 GLU A CA 1
ATOM 2227 C C . GLU A 1 301 ? -16.410 13.262 0.911 1.00 94.69 301 GLU A C 1
ATOM 2229 O O . GLU A 1 301 ? -16.056 13.698 2.009 1.00 94.69 301 GLU A O 1
ATOM 2234 N N . LYS A 1 302 ? -15.593 13.360 -0.147 1.00 91.31 302 LYS A N 1
ATOM 2235 C CA . LYS A 1 302 ? -14.221 13.896 -0.033 1.00 91.31 302 LYS A CA 1
ATOM 2236 C C . LYS A 1 302 ? -14.156 15.297 0.566 1.00 91.31 302 LYS A C 1
ATOM 2238 O O . LYS A 1 302 ? -13.223 15.593 1.304 1.00 91.31 302 LYS A O 1
ATOM 2243 N N . ALA A 1 303 ? -15.157 16.140 0.307 1.00 89.19 303 ALA A N 1
ATOM 2244 C CA . ALA A 1 303 ? -15.198 17.512 0.810 1.00 89.19 303 ALA A CA 1
ATOM 2245 C C . ALA A 1 303 ? -15.251 17.597 2.350 1.00 89.19 303 ALA A C 1
ATOM 2247 O O . ALA A 1 303 ? -14.801 18.593 2.914 1.00 89.19 303 ALA A O 1
ATOM 2248 N N . ILE A 1 304 ? -15.725 16.548 3.037 1.00 87.06 304 ILE A N 1
ATOM 2249 C CA . ILE A 1 304 ? -15.749 16.465 4.511 1.00 87.06 304 ILE A CA 1
ATOM 2250 C C . ILE A 1 304 ? -14.330 16.536 5.093 1.00 87.06 304 ILE A C 1
ATOM 2252 O O . ILE A 1 304 ? -14.125 17.038 6.196 1.00 87.06 304 ILE A O 1
ATOM 2256 N N . PHE A 1 305 ? -13.338 16.077 4.332 1.00 83.69 305 PHE A N 1
ATOM 2257 C CA . PHE A 1 305 ? -11.939 16.008 4.747 1.00 83.69 305 PHE A CA 1
ATOM 2258 C C . PHE A 1 305 ? -11.136 17.256 4.343 1.00 83.69 305 PHE A C 1
ATOM 2260 O O . PHE A 1 305 ? -9.919 17.288 4.519 1.00 83.69 305 PHE A O 1
ATOM 2267 N N . GLY A 1 306 ? -11.806 18.300 3.840 1.00 80.94 306 GLY A N 1
ATOM 2268 C CA . GLY A 1 306 ? -11.189 19.563 3.438 1.00 80.94 306 GLY A CA 1
ATOM 2269 C C . GLY A 1 306 ? -10.526 19.504 2.059 1.00 80.94 306 GLY A C 1
ATOM 2270 O O . GLY A 1 306 ? -10.988 18.822 1.147 1.00 80.94 306 GLY A O 1
ATOM 2271 N N . SER A 1 307 ? -9.449 20.266 1.876 1.00 71.81 307 SER A N 1
ATOM 2272 C CA . SER A 1 307 ? -8.645 20.272 0.651 1.00 71.81 307 SER A CA 1
ATOM 2273 C C . SER A 1 307 ? -7.276 19.640 0.907 1.00 71.81 307 SER A C 1
ATOM 2275 O O . SER A 1 307 ? -6.681 19.833 1.966 1.00 71.81 307 SER A O 1
ATOM 2277 N N . GLY A 1 308 ? -6.760 18.871 -0.055 1.00 73.75 308 GLY A N 1
ATOM 2278 C CA . GLY A 1 308 ? -5.423 18.287 0.044 1.00 73.75 308 GLY A CA 1
ATOM 2279 C C . GLY A 1 308 ? -5.247 17.017 -0.781 1.00 73.75 308 GLY A C 1
ATOM 2280 O O . GLY A 1 308 ? -6.092 16.655 -1.595 1.00 73.75 308 GLY A O 1
ATOM 2281 N N . TYR A 1 309 ? -4.132 16.327 -0.539 1.00 68.19 309 TYR A N 1
ATOM 2282 C CA . TYR A 1 309 ? -3.760 15.082 -1.224 1.00 68.19 309 TYR A CA 1
ATOM 2283 C C . TYR A 1 309 ? -4.837 13.987 -1.123 1.00 68.19 309 TYR A C 1
ATOM 2285 O O . TYR A 1 309 ? -5.107 13.270 -2.079 1.00 68.19 309 TYR A O 1
ATOM 2293 N N . ILE A 1 310 ? -5.522 13.932 0.017 1.00 72.75 310 ILE A N 1
ATOM 2294 C CA . ILE A 1 310 ? -6.573 12.958 0.325 1.00 72.75 310 ILE A CA 1
ATOM 2295 C C . ILE A 1 310 ? -7.816 13.164 -0.562 1.00 72.75 310 ILE A C 1
ATOM 2297 O O . ILE A 1 310 ? -8.576 12.233 -0.798 1.00 72.75 310 ILE A O 1
ATOM 2301 N N . THR A 1 311 ? -8.041 14.374 -1.088 1.00 78.75 311 THR A N 1
ATOM 2302 C CA . THR A 1 311 ? -9.258 14.715 -1.848 1.00 78.75 311 THR A CA 1
ATOM 2303 C C . THR A 1 311 ? -9.061 14.756 -3.362 1.00 78.75 311 THR A C 1
ATOM 2305 O O . THR A 1 311 ? -10.012 15.025 -4.101 1.00 78.75 311 THR A O 1
ATOM 2308 N N . SER A 1 312 ? -7.861 14.436 -3.852 1.00 81.25 312 SER A N 1
ATOM 2309 C CA . SER A 1 312 ? -7.552 14.379 -5.287 1.00 81.25 312 SER A CA 1
ATOM 2310 C C . SER A 1 312 ? -7.609 12.968 -5.878 1.00 81.25 312 SER A C 1
ATOM 2312 O O . SER A 1 312 ? -7.764 12.831 -7.091 1.00 81.25 312 SER A O 1
ATOM 2314 N N . ASN A 1 313 ? -7.520 11.923 -5.051 1.00 86.75 313 ASN A N 1
ATOM 2315 C CA . ASN A 1 313 ? -7.407 10.538 -5.500 1.00 86.75 313 ASN A CA 1
ATOM 2316 C C . ASN A 1 313 ? -8.183 9.592 -4.571 1.00 86.75 313 ASN A C 1
ATOM 2318 O O . ASN A 1 313 ? -7.903 9.550 -3.375 1.00 86.75 313 ASN A O 1
ATOM 2322 N N . SER A 1 314 ? -9.110 8.795 -5.118 1.00 92.19 314 SER A N 1
ATOM 2323 C CA . SER A 1 314 ? -9.893 7.828 -4.333 1.00 92.19 314 SER A CA 1
ATOM 2324 C C . SER A 1 314 ? -9.025 6.756 -3.663 1.00 92.19 314 SER A C 1
ATOM 2326 O O . SER A 1 314 ? -9.392 6.257 -2.605 1.00 92.19 314 SER A O 1
ATOM 2328 N N . TYR A 1 315 ? -7.857 6.442 -4.232 1.00 89.50 315 TYR A N 1
ATOM 2329 C CA . TYR A 1 315 ? -6.886 5.507 -3.656 1.00 89.50 315 TYR A CA 1
ATOM 2330 C C . TYR A 1 315 ? -6.312 6.018 -2.325 1.00 89.50 315 TYR A C 1
ATOM 2332 O O . TYR A 1 315 ? -6.317 5.321 -1.317 1.00 89.50 315 TYR A O 1
ATOM 2340 N N . GLU A 1 316 ? -5.885 7.279 -2.288 1.00 91.12 316 GLU A N 1
ATOM 2341 C CA . GLU A 1 316 ? -5.330 7.908 -1.079 1.00 91.12 316 GLU A CA 1
ATOM 2342 C C . GLU A 1 316 ? -6.418 8.272 -0.079 1.00 91.12 316 GLU A C 1
ATOM 2344 O O . GLU A 1 316 ? -6.237 8.133 1.130 1.00 91.12 316 GLU A O 1
ATOM 2349 N N . TYR A 1 317 ? -7.585 8.662 -0.593 1.00 94.94 317 TYR A N 1
ATOM 2350 C CA . TYR A 1 317 ? -8.785 8.814 0.210 1.00 94.94 317 TYR A CA 1
ATOM 2351 C C . TYR A 1 317 ? -9.115 7.536 0.981 1.00 94.94 317 TYR A C 1
ATOM 2353 O O . TYR A 1 317 ? -9.388 7.599 2.178 1.00 94.94 317 TYR A O 1
ATOM 2361 N N . PHE A 1 318 ? -9.063 6.377 0.318 1.00 96.44 318 PHE A N 1
ATOM 2362 C CA . PHE A 1 318 ? -9.333 5.087 0.944 1.00 96.44 318 PHE A CA 1
ATOM 2363 C C . PHE A 1 318 ? -8.379 4.806 2.109 1.00 96.44 318 PHE A C 1
ATOM 2365 O O . PHE A 1 318 ? -8.844 4.516 3.211 1.00 96.44 318 PHE A O 1
ATOM 2372 N N . ALA A 1 319 ? -7.068 4.923 1.890 1.00 96.06 319 ALA A N 1
ATOM 2373 C CA . ALA A 1 319 ? -6.060 4.643 2.913 1.00 96.06 319 ALA A CA 1
ATOM 2374 C C . ALA A 1 319 ? -6.175 5.571 4.134 1.00 96.06 319 ALA A C 1
ATOM 2376 O O . ALA A 1 319 ? -6.118 5.116 5.281 1.00 96.06 319 ALA A O 1
ATOM 2377 N N . GLU A 1 320 ? -6.455 6.854 3.910 1.00 94.88 320 GLU A N 1
ATOM 2378 C CA . GLU A 1 320 ? -6.696 7.801 5.000 1.00 94.88 320 GLU A CA 1
ATOM 2379 C C . GLU A 1 320 ? -7.998 7.508 5.738 1.00 94.88 320 GLU A C 1
ATOM 2381 O O . GLU A 1 320 ? -8.052 7.574 6.968 1.00 94.88 320 GLU A O 1
ATOM 2386 N N . CYS A 1 321 ? -9.056 7.133 5.019 1.00 95.50 321 CYS A N 1
ATOM 2387 C CA . CYS A 1 321 ? -10.311 6.733 5.642 1.00 95.50 321 CYS A CA 1
ATOM 2388 C C . CYS A 1 321 ? -10.150 5.442 6.452 1.00 95.50 321 CYS A C 1
ATOM 2390 O O . CYS A 1 321 ? -10.706 5.348 7.542 1.00 95.50 321 CYS A O 1
ATOM 2392 N N . PHE A 1 322 ? -9.336 4.489 5.994 1.00 97.44 322 PHE A N 1
ATOM 2393 C CA . PHE A 1 322 ? -8.975 3.293 6.756 1.00 97.44 322 PHE A CA 1
ATOM 2394 C C . PHE A 1 322 ? -8.244 3.657 8.061 1.00 97.44 322 PHE A C 1
ATOM 2396 O O . PHE A 1 322 ? -8.628 3.207 9.144 1.00 97.44 322 PHE A O 1
ATOM 2403 N N . ASN A 1 323 ? -7.245 4.541 7.989 1.00 95.69 323 ASN A N 1
ATOM 2404 C CA . ASN A 1 323 ? -6.533 5.060 9.161 1.00 95.69 323 ASN A CA 1
ATOM 2405 C C . ASN A 1 323 ? -7.482 5.759 10.151 1.00 95.69 323 ASN A C 1
ATOM 2407 O O . ASN A 1 323 ? -7.465 5.518 11.365 1.00 95.69 323 ASN A O 1
ATOM 2411 N N . LYS A 1 324 ? -8.371 6.604 9.634 1.00 94.12 324 LYS A N 1
ATOM 2412 C CA . LYS A 1 324 ? -9.355 7.326 10.441 1.00 94.12 324 LYS A CA 1
ATOM 2413 C C . LYS A 1 324 ? -10.429 6.417 11.033 1.00 94.12 324 LYS A C 1
ATOM 2415 O O . LYS A 1 324 ? -10.843 6.650 12.167 1.00 94.12 324 LYS A O 1
ATOM 2420 N N . TYR A 1 325 ? -10.836 5.369 10.321 1.00 96.19 325 TYR A N 1
ATOM 2421 C CA . TYR A 1 325 ? -11.775 4.359 10.806 1.00 96.19 325 TYR A CA 1
ATOM 2422 C C . TYR A 1 325 ? -11.218 3.652 12.049 1.00 96.19 325 TYR A C 1
ATOM 2424 O O . TYR A 1 325 ? -11.844 3.687 13.107 1.00 96.19 325 TYR A O 1
ATOM 2432 N N . PHE A 1 326 ? -9.993 3.119 11.980 1.00 96.12 326 PHE A N 1
ATOM 2433 C CA . PHE A 1 326 ? -9.377 2.417 13.117 1.00 96.12 326 PHE A CA 1
ATOM 2434 C C . PHE A 1 326 ? -8.880 3.333 14.242 1.00 96.12 326 PHE A C 1
ATOM 2436 O O . PHE A 1 326 ? -8.700 2.882 15.371 1.00 96.12 326 PHE A O 1
ATOM 2443 N N . SER A 1 327 ? -8.686 4.627 13.979 1.00 91.06 327 SER A N 1
ATOM 2444 C CA . SER A 1 327 ? -8.426 5.612 15.039 1.00 91.06 327 SER A CA 1
ATOM 2445 C C . SER A 1 327 ? -9.696 6.202 15.662 1.00 91.06 327 SER A C 1
ATOM 2447 O O . SER A 1 327 ? -9.585 6.963 16.621 1.00 91.06 327 SER A O 1
ATOM 2449 N N . GLY A 1 328 ? -10.888 5.875 15.146 1.00 90.31 328 GLY A N 1
ATOM 2450 C CA . GLY A 1 328 ? -12.159 6.438 15.615 1.00 90.31 328 GLY A CA 1
ATOM 2451 C C . GLY A 1 328 ? -12.360 7.914 15.249 1.00 90.31 328 GLY A C 1
ATOM 2452 O O . GLY A 1 328 ? -13.135 8.609 15.899 1.00 90.31 328 GLY A O 1
ATOM 2453 N N . THR A 1 329 ? -11.657 8.411 14.226 1.00 90.12 329 THR A N 1
ATOM 2454 C CA . THR A 1 329 ? -11.637 9.831 13.822 1.00 90.12 329 THR A CA 1
ATOM 2455 C C . THR A 1 329 ? -12.189 10.089 12.415 1.00 90.12 329 THR A C 1
ATOM 2457 O O . THR A 1 329 ? -11.991 11.173 11.866 1.00 90.12 329 THR A O 1
ATOM 2460 N N . LEU A 1 330 ? -12.890 9.118 11.813 1.00 88.06 330 LEU A N 1
ATOM 2461 C CA . LEU A 1 330 ? -13.450 9.240 10.455 1.00 88.06 330 LEU A CA 1
ATOM 2462 C C . LEU A 1 330 ? -14.458 10.390 10.316 1.00 88.06 330 LEU A C 1
ATOM 2464 O O . LEU A 1 330 ? -14.552 10.995 9.252 1.00 88.06 330 LEU A O 1
ATOM 2468 N N . GLY A 1 331 ? -15.148 10.751 11.399 1.00 83.38 331 GLY A N 1
ATOM 2469 C CA . GLY A 1 331 ? -16.082 11.873 11.411 1.00 83.38 331 GLY A CA 1
ATOM 2470 C C . GLY A 1 331 ? -17.386 11.571 10.668 1.00 83.38 331 GLY A C 1
ATOM 2471 O O . GLY A 1 331 ? -17.845 10.432 10.625 1.00 83.38 331 GLY A O 1
ATOM 2472 N N . ALA A 1 332 ? -18.009 12.611 10.110 1.00 87.19 332 ALA A N 1
ATOM 2473 C CA . ALA A 1 332 ? -19.347 12.561 9.516 1.00 87.19 332 ALA A CA 1
ATOM 2474 C C . ALA A 1 332 ? -19.347 12.121 8.037 1.00 87.19 332 ALA A C 1
ATOM 2476 O O . ALA A 1 332 ? -19.942 12.794 7.201 1.00 87.19 332 ALA A O 1
ATOM 2477 N N . ALA A 1 333 ? -18.688 11.004 7.719 1.00 93.31 333 ALA A N 1
ATOM 2478 C CA . ALA A 1 333 ? -18.658 10.396 6.382 1.00 93.31 333 ALA A CA 1
ATOM 2479 C C . ALA A 1 333 ? -19.433 9.060 6.386 1.00 93.31 333 ALA A C 1
ATOM 2481 O O . ALA A 1 333 ? -18.818 7.991 6.442 1.00 93.31 333 ALA A O 1
ATOM 2482 N N . PRO A 1 334 ? -20.781 9.085 6.453 1.00 95.50 334 PRO A N 1
ATOM 2483 C CA . PRO A 1 334 ? -21.589 7.890 6.691 1.00 95.50 334 PRO A CA 1
ATOM 2484 C C . PRO A 1 334 ? -21.459 6.828 5.595 1.00 95.50 334 PRO A C 1
ATOM 2486 O O . PRO A 1 334 ? -21.438 5.642 5.926 1.00 95.50 334 PRO A O 1
ATOM 2489 N N . LYS A 1 335 ? -21.340 7.210 4.316 1.00 97.50 335 LYS A N 1
ATOM 2490 C CA . LYS A 1 335 ? -21.205 6.246 3.211 1.00 97.50 335 LYS A CA 1
ATOM 2491 C C . LYS A 1 335 ? -19.826 5.600 3.216 1.00 97.50 335 LYS A C 1
ATOM 2493 O O . LYS A 1 335 ? -19.717 4.386 3.064 1.00 97.50 335 LYS A O 1
ATOM 2498 N N . THR A 1 336 ? -18.784 6.383 3.475 1.00 96.94 336 THR A N 1
ATOM 2499 C CA . THR A 1 336 ? -17.420 5.885 3.671 1.00 96.94 336 THR A CA 1
ATOM 2500 C C . THR A 1 336 ? -17.350 4.957 4.879 1.00 96.94 336 THR A C 1
ATOM 2502 O O . THR A 1 336 ? -16.754 3.885 4.796 1.00 96.94 336 THR A O 1
ATOM 2505 N N . ASN A 1 337 ? -17.994 5.320 5.992 1.00 96.50 337 ASN A N 1
ATOM 2506 C CA . ASN A 1 337 ? -18.031 4.493 7.194 1.00 96.50 337 ASN A CA 1
ATOM 2507 C C . ASN A 1 337 ? -18.763 3.164 6.957 1.00 96.50 337 ASN A C 1
ATOM 2509 O O . ASN A 1 337 ? -18.268 2.119 7.379 1.00 96.50 337 ASN A O 1
ATOM 2513 N N . ASP A 1 338 ? -19.913 3.185 6.276 1.00 97.69 338 ASP A N 1
ATOM 2514 C CA . ASP A 1 338 ? -20.637 1.968 5.888 1.00 97.69 338 ASP A CA 1
ATOM 2515 C C . ASP A 1 338 ? -19.779 1.069 4.988 1.00 97.69 338 ASP A C 1
ATOM 2517 O O . ASP A 1 338 ? -19.622 -0.123 5.264 1.00 97.69 338 ASP A O 1
ATOM 2521 N N . PHE A 1 339 ? -19.151 1.651 3.963 1.00 98.19 339 PHE A N 1
ATOM 2522 C CA . PHE A 1 339 ? -18.270 0.926 3.054 1.00 98.19 339 PHE A CA 1
ATOM 2523 C C . PHE A 1 339 ? -17.111 0.250 3.797 1.00 98.19 339 PHE A C 1
ATOM 2525 O O . PHE A 1 339 ? -16.875 -0.949 3.623 1.00 98.19 339 PHE A O 1
ATOM 2532 N N . MET A 1 340 ? -16.425 0.991 4.674 1.00 97.81 340 MET A N 1
ATOM 2533 C CA . MET A 1 340 ? -15.339 0.453 5.498 1.00 97.81 340 MET A CA 1
ATOM 2534 C C . MET A 1 340 ? -15.834 -0.647 6.435 1.00 97.81 340 MET A C 1
ATOM 2536 O O . MET A 1 340 ? -15.197 -1.694 6.529 1.00 97.81 340 MET A O 1
ATOM 2540 N N . SER A 1 341 ? -16.994 -0.460 7.068 1.00 97.00 341 SER A N 1
ATOM 2541 C CA . SER A 1 341 ? -17.584 -1.449 7.978 1.00 97.00 341 SER A CA 1
ATOM 2542 C C . SER A 1 341 ? -17.888 -2.764 7.259 1.00 97.00 341 SER A C 1
ATOM 2544 O O . SER A 1 341 ? -17.498 -3.834 7.734 1.00 97.00 341 SER A O 1
ATOM 2546 N N . ARG A 1 342 ? -18.515 -2.702 6.075 1.00 97.62 342 ARG A N 1
ATOM 2547 C CA . ARG A 1 342 ? -18.775 -3.886 5.241 1.00 97.62 342 ARG A CA 1
ATOM 2548 C C . ARG A 1 342 ? -17.485 -4.578 4.827 1.00 97.62 342 ARG A C 1
ATOM 2550 O O . ARG A 1 342 ? -17.404 -5.804 4.890 1.00 97.62 342 ARG A O 1
ATOM 2557 N N . LEU A 1 343 ? -16.473 -3.819 4.423 1.00 96.56 343 LEU A N 1
ATOM 2558 C CA . LEU A 1 343 ? -15.207 -4.386 3.974 1.00 96.56 343 LEU A CA 1
ATOM 2559 C C . LEU A 1 343 ? -14.433 -5.055 5.119 1.00 96.56 343 LEU A C 1
ATOM 2561 O O . LEU A 1 343 ? -13.983 -6.189 4.972 1.00 96.56 343 LEU A O 1
ATOM 2565 N N . VAL A 1 344 ? -14.339 -4.389 6.271 1.00 96.75 344 VAL A N 1
ATOM 2566 C CA . VAL A 1 344 ? -13.691 -4.900 7.490 1.00 96.75 344 VAL A CA 1
ATOM 2567 C C . VAL A 1 344 ? -14.406 -6.139 8.031 1.00 96.75 344 VAL A C 1
ATOM 2569 O O . VAL A 1 344 ? -13.738 -7.054 8.500 1.00 96.75 344 VAL A O 1
ATOM 2572 N N . SER A 1 345 ? -15.736 -6.226 7.904 1.00 96.69 345 SER A N 1
ATOM 2573 C CA . SER A 1 345 ? -16.524 -7.373 8.388 1.00 96.69 345 SER A CA 1
ATOM 2574 C C . SER A 1 345 ? -16.216 -8.714 7.703 1.00 96.69 345 SER A C 1
ATOM 2576 O O . SER A 1 345 ? -16.669 -9.756 8.172 1.00 96.69 345 SER A O 1
ATOM 2578 N N . LYS A 1 346 ? -15.435 -8.712 6.613 1.00 94.50 346 LYS A N 1
ATOM 2579 C CA . LYS A 1 346 ? -14.998 -9.930 5.913 1.00 94.50 346 LYS A CA 1
ATOM 2580 C C . LYS A 1 346 ? -13.933 -10.739 6.677 1.00 94.50 346 LYS A C 1
ATOM 2582 O O . LYS A 1 346 ? -13.628 -11.848 6.24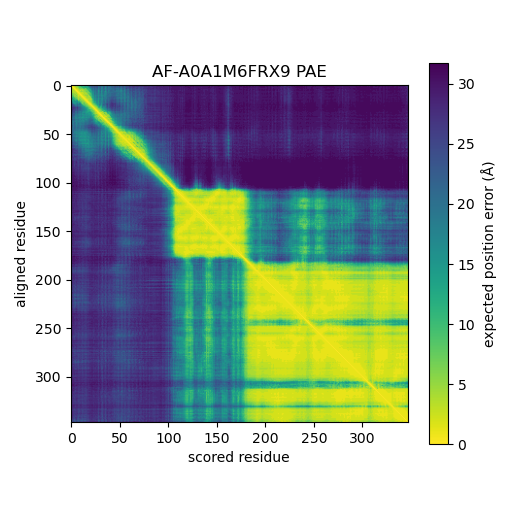2 1.00 94.50 346 LYS A O 1
ATOM 2587 N N . TYR A 1 347 ? -13.363 -10.192 7.757 1.00 95.44 347 TYR A N 1
ATOM 2588 C CA . TYR A 1 347 ? -12.219 -10.748 8.498 1.00 95.44 347 TYR A CA 1
ATOM 2589 C C . TYR A 1 347 ? -12.542 -11.062 9.957 1.00 95.44 347 TYR A C 1
ATOM 2591 O O . TYR A 1 347 ? -12.221 -12.189 10.393 1.00 95.44 347 TYR A O 1
#

Mean predicted aligned error: 18.27 Å